Protein AF-A0A948BBF8-F1 (afdb_monomer)

Mean predicted aligned error: 5.6 Å

Foldseek 3Di:
DLCPVPDQKDKDAFPDFDDAQNDTWGIKIKGKDSVPCVQDPPPDIDIDIDTDHALVSLVVCPVPPVSNVVSQVVNVVVVVVRVCVVPPPVVVVDPDDDDADLVNLCVPPVPDSNDQQADDDDPVCVCCQPPPFADQDDPPDPPHGDAARNRHPGGDDVRRVVRVLVVVCVVCVVVVHDDDDDDD

Sequence (184 aa):
GDFSDQPHKAVIQPSEVIEVAGEILDRISIRHYGYDPTMAPNGKSVLIITFKASYDYWKKLRGNRVGYNKEKKQVADQIIKELANRFPGIAEKIEAIDVATPVTYERYTANWKGAIEGWLVTPDTIGMAMADGMGKTLPGLKNFYMAGQWVEPGGGIPPAAISGKKVIEMICKQDGKPFKALKS

pLDDT: mean 90.44, std 8.13, range [53.41, 97.94]

Secondary structure (DSSP, 8-state):
---TTS-SEEEE--SS--EETTEE---EEEEE-TT-TTSSSTT---EEEE----HHHHHHHTT-HHHHHHHHHHHHHHHHHHHHHHSTT-GGG--------HHHHHHHH--GGG-SSSS---TTTHHHHHSS---SS-TT-TT----SGGGSTT-SHHHHHHHHHHHHHHHHHHTTPPP-----

Solvent-accessible surface area (backbone atoms only — not comparable to full-atom values): 10845 Å² total; per-residue (Å²): 102,31,58,74,92,52,71,57,63,47,75,45,64,59,93,57,94,42,77,43,62,83,28,76,50,71,50,41,38,38,35,48,41,41,89,42,73,87,70,31,62,93,67,39,47,48,73,50,78,48,64,81,66,38,38,69,54,52,52,70,32,61,86,37,64,68,59,38,52,51,50,48,49,52,50,49,54,53,50,48,56,53,45,29,77,80,38,75,72,45,71,87,65,61,88,78,85,87,79,85,49,36,58,50,39,22,72,77,69,68,29,72,76,22,50,80,34,49,54,78,82,42,90,84,41,39,55,53,38,66,69,82,41,45,72,45,59,50,93,95,49,82,99,47,77,56,66,22,26,83,42,35,50,67,14,42,70,69,31,24,56,50,26,46,51,53,47,52,48,52,50,24,57,75,71,75,41,84,76,78,80,81,87,125

Structure (mmCIF, N/CA/C/O backbone):
data_AF-A0A948BBF8-F1
#
_entry.id   AF-A0A948BBF8-F1
#
loop_
_atom_site.group_PDB
_atom_site.id
_atom_site.type_symbol
_atom_site.label_atom_id
_atom_site.label_alt_id
_atom_site.label_comp_id
_atom_site.label_asym_id
_atom_site.label_entity_id
_atom_site.label_seq_id
_atom_site.pdbx_PDB_ins_code
_atom_site.Cartn_x
_atom_site.Cartn_y
_atom_site.Cartn_z
_atom_site.occupancy
_atom_site.B_iso_or_equiv
_atom_site.au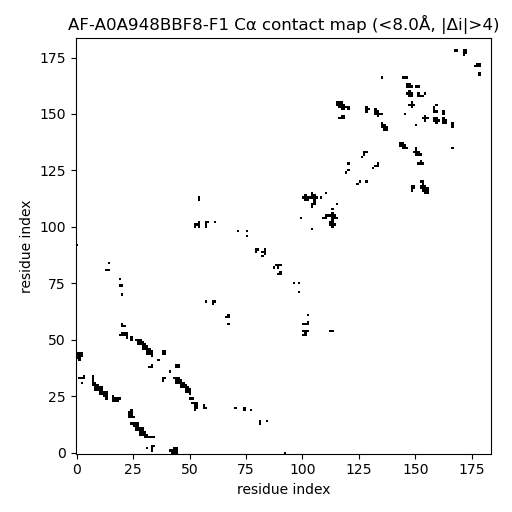th_seq_id
_atom_site.auth_comp_id
_atom_site.auth_asym_id
_atom_site.auth_atom_id
_atom_site.pdbx_PDB_model_num
ATOM 1 N N . GLY A 1 1 ? 7.943 -18.534 -13.505 1.00 74.31 1 GLY A N 1
ATOM 2 C CA . GLY A 1 1 ? 8.200 -19.522 -12.444 1.00 74.31 1 GLY A CA 1
ATOM 3 C C . GLY A 1 1 ? 7.261 -19.215 -11.307 1.00 74.31 1 GLY A C 1
ATOM 4 O O . GLY A 1 1 ? 6.851 -18.066 -11.185 1.00 74.31 1 GLY A O 1
ATOM 5 N N . ASP A 1 2 ? 6.900 -20.211 -10.517 1.00 80.62 2 ASP A N 1
ATOM 6 C CA . ASP A 1 2 ? 5.961 -20.084 -9.394 1.00 80.62 2 ASP A CA 1
ATOM 7 C C . ASP A 1 2 ? 6.595 -19.480 -8.122 1.00 80.62 2 ASP A C 1
ATOM 9 O O . ASP A 1 2 ? 5.875 -19.116 -7.191 1.00 80.62 2 ASP A O 1
ATOM 13 N N . PHE A 1 3 ? 7.923 -19.290 -8.112 1.00 86.81 3 PHE A N 1
ATOM 14 C CA . PHE A 1 3 ? 8.698 -18.771 -6.977 1.00 86.81 3 PHE A CA 1
ATOM 15 C C . PHE A 1 3 ? 8.577 -19.657 -5.723 1.00 86.81 3 PHE A C 1
ATOM 17 O O . PHE A 1 3 ? 8.804 -19.178 -4.615 1.00 86.81 3 PHE A O 1
ATOM 24 N N . SER A 1 4 ? 8.217 -20.939 -5.856 1.00 86.31 4 SER A N 1
ATOM 25 C CA . SER A 1 4 ? 8.024 -21.833 -4.702 1.00 86.31 4 SER A CA 1
ATOM 26 C C . SER A 1 4 ? 9.318 -22.125 -3.931 1.00 86.31 4 SER A C 1
ATOM 28 O O . SER A 1 4 ? 9.272 -22.533 -2.775 1.00 86.31 4 SER A O 1
ATOM 30 N N . ASP A 1 5 ? 10.469 -21.932 -4.573 1.00 88.94 5 ASP A N 1
ATOM 31 C CA . ASP A 1 5 ? 11.816 -22.075 -4.014 1.00 88.94 5 ASP A CA 1
ATOM 32 C C . ASP A 1 5 ? 12.314 -20.810 -3.287 1.00 88.94 5 ASP A C 1
ATOM 34 O O . ASP A 1 5 ? 13.397 -20.813 -2.700 1.00 88.94 5 ASP A O 1
ATOM 38 N N . GLN A 1 6 ? 11.539 -19.721 -3.319 1.00 90.81 6 GLN A N 1
ATOM 39 C CA . GLN A 1 6 ? 11.880 -18.438 -2.709 1.00 90.81 6 GLN A CA 1
ATOM 40 C C . GLN A 1 6 ? 11.102 -18.207 -1.400 1.00 90.81 6 GLN A C 1
ATOM 42 O O . GLN A 1 6 ? 10.012 -18.750 -1.204 1.00 90.81 6 GLN A O 1
ATOM 47 N N . PRO A 1 7 ? 11.635 -17.395 -0.467 1.00 91.69 7 PRO A N 1
ATOM 48 C CA . PRO A 1 7 ? 10.903 -17.029 0.739 1.00 91.69 7 PRO A CA 1
ATOM 49 C C . PRO A 1 7 ? 9.714 -16.119 0.406 1.00 91.69 7 PRO A C 1
ATOM 51 O O . PRO A 1 7 ? 9.884 -15.100 -0.265 1.00 91.69 7 PRO A O 1
ATOM 54 N N . HIS A 1 8 ? 8.543 -16.410 0.996 1.00 93.00 8 HIS A N 1
ATOM 55 C CA . HIS A 1 8 ? 7.272 -15.693 0.751 1.00 93.00 8 HIS A CA 1
ATOM 56 C C . HIS A 1 8 ? 7.380 -14.169 0.863 1.00 93.00 8 HIS A C 1
ATOM 58 O O . HIS A 1 8 ? 6.627 -13.428 0.227 1.00 93.00 8 HIS A O 1
ATOM 64 N N . LYS A 1 9 ? 8.304 -13.698 1.703 1.00 94.62 9 LYS A N 1
ATOM 65 C CA . LYS A 1 9 ? 8.647 -12.293 1.863 1.00 94.62 9 LYS A CA 1
ATOM 66 C C . LYS A 1 9 ? 10.162 -12.143 1.894 1.00 94.62 9 LYS A C 1
ATOM 68 O O . LYS A 1 9 ? 10.837 -12.806 2.677 1.00 94.62 9 LYS A O 1
ATOM 73 N N . ALA A 1 10 ? 10.668 -11.207 1.106 1.00 93.88 10 ALA A N 1
ATOM 74 C CA . ALA A 1 10 ? 12.058 -10.789 1.117 1.00 93.88 10 ALA A CA 1
ATOM 75 C C . ALA A 1 10 ? 12.148 -9.264 1.173 1.00 93.88 10 ALA A C 1
ATOM 77 O O . ALA A 1 10 ? 11.222 -8.540 0.804 1.00 93.88 10 ALA A O 1
ATOM 78 N N . VAL A 1 11 ? 13.285 -8.779 1.646 1.00 94.75 11 VAL A N 1
ATOM 79 C CA . VAL A 1 11 ? 13.637 -7.366 1.633 1.00 94.75 11 VAL A CA 1
ATOM 80 C C . VAL A 1 11 ? 15.031 -7.281 1.044 1.00 94.75 11 VAL A C 1
ATOM 82 O O . VAL A 1 11 ? 15.941 -7.930 1.554 1.00 94.75 11 VAL A O 1
ATOM 85 N N . ILE A 1 12 ? 15.185 -6.515 -0.029 1.00 92.81 12 ILE A N 1
ATOM 86 C CA . ILE A 1 12 ? 16.475 -6.300 -0.680 1.00 92.81 12 ILE A CA 1
ATOM 87 C C . ILE A 1 12 ? 16.827 -4.817 -0.660 1.00 92.81 12 ILE A C 1
ATOM 89 O O . ILE A 1 12 ? 15.946 -3.953 -0.654 1.00 92.81 12 ILE A O 1
ATOM 93 N N . GLN A 1 13 ? 18.122 -4.538 -0.641 1.00 92.69 13 GLN A N 1
ATOM 94 C CA . GLN A 1 13 ? 18.653 -3.209 -0.893 1.00 92.69 13 GLN A CA 1
ATOM 95 C C . GLN A 1 13 ? 18.935 -3.082 -2.397 1.00 92.69 13 GLN A C 1
ATOM 97 O O . GLN A 1 13 ? 19.382 -4.068 -2.994 1.00 92.69 13 GLN A O 1
ATOM 102 N N . PRO A 1 14 ? 18.661 -1.925 -3.021 1.00 90.75 14 PRO A N 1
ATOM 103 C CA . PRO A 1 14 ? 19.055 -1.689 -4.405 1.00 90.75 14 PRO A CA 1
ATOM 104 C C . PRO A 1 14 ? 20.563 -1.840 -4.594 1.00 90.75 14 PRO A C 1
ATOM 106 O O . PRO A 1 14 ? 21.347 -1.557 -3.686 1.00 90.75 14 PRO A O 1
ATOM 109 N N . SER A 1 15 ? 20.957 -2.298 -5.777 1.00 88.81 15 SER A N 1
ATOM 110 C CA . SER A 1 15 ? 22.365 -2.494 -6.137 1.00 88.81 15 SER A CA 1
ATOM 111 C C . SER A 1 15 ? 23.126 -1.175 -6.294 1.00 88.81 15 SER A C 1
ATOM 113 O O . SER A 1 15 ? 24.328 -1.116 -6.041 1.00 88.81 15 SER A O 1
ATOM 115 N N . GLU A 1 16 ? 22.409 -0.114 -6.659 1.00 87.00 16 GLU A N 1
ATOM 116 C CA . GLU A 1 16 ? 22.908 1.244 -6.850 1.00 87.00 16 GLU A CA 1
ATOM 117 C C . GLU A 1 16 ? 21.979 2.238 -6.139 1.00 87.00 16 GLU A C 1
ATOM 119 O O . GLU A 1 16 ? 20.809 1.948 -5.878 1.00 87.00 16 GLU A O 1
ATOM 124 N N . VAL A 1 17 ? 22.479 3.439 -5.832 1.00 87.25 17 VAL A N 1
ATOM 125 C CA . VAL A 1 17 ? 21.617 4.521 -5.338 1.00 87.25 17 VAL A CA 1
ATOM 126 C C . VAL A 1 17 ? 20.736 4.988 -6.490 1.00 87.25 17 VAL A C 1
ATOM 128 O O . VAL A 1 17 ? 21.220 5.634 -7.419 1.00 87.25 17 VAL A O 1
ATOM 131 N N . ILE A 1 18 ? 19.443 4.677 -6.417 1.00 88.88 18 ILE A N 1
ATOM 132 C CA . ILE A 1 18 ? 18.458 5.102 -7.411 1.00 88.88 18 ILE A CA 1
ATOM 133 C C . ILE A 1 18 ? 17.397 5.996 -6.773 1.00 88.88 18 ILE A C 1
ATOM 135 O O . ILE A 1 18 ? 16.904 5.723 -5.676 1.00 88.88 18 ILE A O 1
ATOM 139 N N . GLU A 1 19 ? 17.051 7.079 -7.465 1.00 91.12 19 GLU A N 1
ATOM 140 C CA . GLU A 1 19 ? 15.910 7.919 -7.115 1.00 91.12 19 GLU A CA 1
ATOM 141 C C . GLU A 1 19 ? 14.689 7.432 -7.892 1.00 91.12 19 GLU A C 1
ATOM 143 O O . GLU A 1 19 ? 14.675 7.423 -9.123 1.00 91.12 19 GLU A O 1
ATOM 148 N N . VAL A 1 20 ? 13.648 7.033 -7.170 1.00 87.94 20 VAL A N 1
ATOM 149 C CA . VAL A 1 20 ? 12.412 6.520 -7.750 1.00 87.94 20 VAL A CA 1
ATOM 150 C C . VAL A 1 20 ? 11.253 7.322 -7.185 1.00 87.94 20 VAL A C 1
ATOM 152 O O . VAL A 1 20 ? 11.011 7.336 -5.980 1.00 87.94 20 VAL A O 1
ATOM 155 N N . ALA A 1 21 ? 10.508 7.985 -8.070 1.00 84.94 21 ALA A N 1
ATOM 156 C CA . ALA A 1 21 ? 9.326 8.764 -7.713 1.00 84.94 21 ALA A CA 1
ATOM 157 C C . ALA A 1 21 ? 9.558 9.834 -6.620 1.00 84.94 21 ALA A C 1
ATOM 159 O O . ALA A 1 21 ? 8.727 10.005 -5.719 1.00 84.94 21 ALA A O 1
ATOM 160 N N . GLY A 1 22 ? 10.684 10.548 -6.714 1.00 87.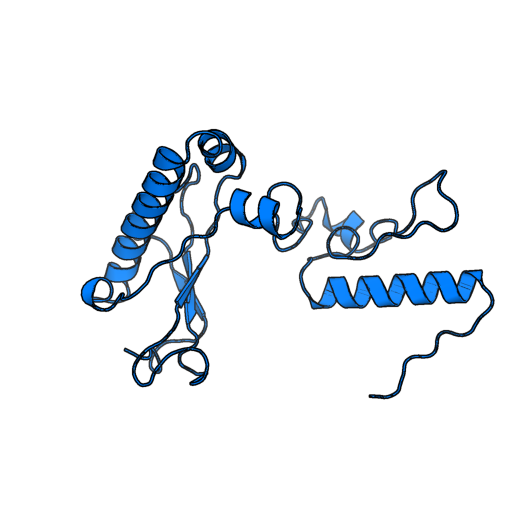06 22 GLY A N 1
ATOM 161 C CA . GLY A 1 22 ? 11.054 11.642 -5.812 1.00 87.06 22 GLY A CA 1
ATOM 162 C C . GLY A 1 22 ? 11.593 11.200 -4.451 1.00 87.06 22 GLY A C 1
ATOM 163 O O . GLY A 1 22 ? 11.643 12.020 -3.540 1.00 87.06 22 GLY A O 1
ATOM 164 N N . GLU A 1 23 ? 11.947 9.924 -4.294 1.00 92.25 23 GLU A N 1
ATOM 165 C CA . GLU A 1 23 ? 12.541 9.361 -3.080 1.00 92.25 23 GLU A CA 1
ATOM 166 C C . GLU A 1 23 ? 13.790 8.552 -3.434 1.00 92.25 23 GLU A C 1
ATOM 168 O O . GLU A 1 23 ? 13.824 7.859 -4.453 1.00 92.25 23 GLU A O 1
ATOM 173 N N . ILE A 1 24 ? 14.804 8.587 -2.567 1.00 92.88 24 ILE A N 1
ATOM 174 C CA . ILE A 1 24 ? 15.931 7.655 -2.671 1.00 92.88 24 ILE A CA 1
ATOM 175 C C . ILE A 1 24 ? 15.438 6.276 -2.246 1.00 92.88 24 ILE A C 1
ATOM 177 O O . ILE A 1 24 ? 14.919 6.094 -1.140 1.00 92.88 24 ILE A O 1
ATOM 181 N N . LEU A 1 25 ? 15.620 5.291 -3.119 1.00 91.19 25 LEU A N 1
ATOM 182 C CA . LEU A 1 25 ? 15.255 3.921 -2.823 1.00 91.19 25 LEU A CA 1
ATOM 183 C C . LEU A 1 25 ? 16.319 3.294 -1.915 1.00 91.19 25 LEU A C 1
ATOM 185 O O . LEU A 1 25 ? 17.418 2.967 -2.347 1.00 91.19 25 LEU A O 1
ATOM 189 N N . ASP A 1 26 ? 15.983 3.121 -0.640 1.00 91.81 26 ASP A N 1
ATOM 190 C CA . ASP A 1 26 ? 16.838 2.458 0.354 1.00 91.81 26 ASP A CA 1
ATOM 191 C C . ASP A 1 26 ? 16.526 0.958 0.482 1.00 91.81 26 ASP A C 1
ATOM 193 O O . ASP A 1 26 ? 17.363 0.164 0.917 1.00 91.81 26 ASP A O 1
ATOM 197 N N . ARG A 1 27 ? 15.302 0.557 0.119 1.00 92.75 27 ARG A N 1
ATOM 198 C CA . ARG A 1 27 ? 14.767 -0.773 0.395 1.00 92.75 27 ARG A CA 1
ATOM 199 C C . ARG A 1 27 ? 13.612 -1.135 -0.532 1.00 92.75 27 ARG A C 1
ATOM 201 O O . ARG A 1 27 ? 12.660 -0.372 -0.684 1.00 92.75 27 ARG A O 1
ATOM 208 N N . ILE A 1 28 ? 13.631 -2.364 -1.035 1.00 95.12 28 ILE A N 1
ATOM 209 C CA . ILE A 1 28 ? 12.551 -2.970 -1.818 1.00 95.12 28 ILE A CA 1
ATOM 210 C C . ILE A 1 28 ? 12.002 -4.160 -1.034 1.00 95.12 28 ILE A C 1
ATOM 212 O O . ILE A 1 28 ? 12.719 -5.119 -0.747 1.00 95.12 28 ILE A O 1
ATOM 216 N N . SER A 1 29 ? 10.724 -4.104 -0.666 1.00 96.12 29 SER A N 1
ATOM 217 C CA . SER A 1 29 ? 10.014 -5.251 -0.096 1.00 96.12 29 SER A CA 1
ATOM 218 C C . SER A 1 29 ? 9.357 -6.056 -1.205 1.00 96.12 29 SER A C 1
ATOM 220 O O . SER A 1 29 ? 8.646 -5.508 -2.042 1.00 96.12 29 SER A O 1
ATOM 222 N N . ILE A 1 30 ? 9.580 -7.362 -1.178 1.00 96.38 30 ILE A N 1
ATOM 223 C CA . ILE A 1 30 ? 9.072 -8.324 -2.148 1.00 96.38 30 ILE A CA 1
ATOM 224 C C . ILE A 1 30 ? 8.194 -9.304 -1.390 1.00 96.38 30 ILE A C 1
ATOM 226 O O . ILE A 1 30 ? 8.607 -9.866 -0.374 1.00 96.38 30 ILE A O 1
ATOM 230 N N . ARG A 1 31 ? 6.982 -9.524 -1.881 1.00 96.00 31 ARG A N 1
ATOM 231 C CA . ARG A 1 31 ? 6.109 -10.612 -1.444 1.00 96.00 31 ARG A CA 1
ATOM 232 C C . ARG A 1 31 ? 5.680 -11.395 -2.669 1.00 96.00 31 ARG A C 1
ATOM 234 O O . ARG A 1 31 ? 5.286 -10.770 -3.646 1.00 96.00 31 ARG A O 1
ATOM 241 N N . HIS A 1 32 ? 5.706 -12.718 -2.614 1.00 93.88 32 HIS A N 1
ATOM 242 C CA . HIS A 1 32 ? 5.104 -13.547 -3.658 1.00 93.88 32 HIS A CA 1
ATOM 243 C C . HIS A 1 32 ? 4.008 -14.436 -3.078 1.00 93.88 32 HIS A C 1
ATOM 245 O O . HIS A 1 32 ? 4.022 -14.767 -1.892 1.00 93.88 32 HIS A O 1
ATOM 251 N N . TYR A 1 33 ? 3.061 -14.814 -3.930 1.00 93.00 33 TYR A N 1
ATOM 252 C CA . TYR A 1 33 ? 1.914 -15.654 -3.575 1.00 93.00 33 TYR A CA 1
ATOM 253 C C . TYR A 1 33 ? 2.010 -17.053 -4.192 1.00 93.00 33 TYR A C 1
ATOM 255 O O . TYR A 1 33 ? 0.999 -17.691 -4.443 1.00 93.00 33 TYR A O 1
ATOM 263 N N . GLY A 1 34 ? 3.231 -17.547 -4.426 1.00 90.44 34 GLY A N 1
ATOM 264 C CA . GLY A 1 34 ? 3.458 -18.868 -5.037 1.00 90.44 34 GLY A CA 1
ATOM 265 C C . GLY A 1 34 ? 2.875 -20.041 -4.240 1.00 90.44 34 GLY A C 1
ATOM 266 O O . GLY A 1 34 ? 2.674 -21.118 -4.783 1.00 90.44 34 GLY A O 1
ATOM 267 N N . TYR A 1 35 ? 2.576 -19.819 -2.958 1.00 89.12 35 TYR A N 1
ATOM 268 C CA . TYR A 1 35 ? 1.939 -20.792 -2.074 1.00 89.12 35 TYR A CA 1
ATOM 269 C C . TYR A 1 35 ? 0.410 -20.875 -2.234 1.00 89.12 35 TYR A C 1
ATOM 271 O O . TYR A 1 35 ? -0.198 -21.788 -1.680 1.00 89.12 35 TYR A O 1
ATOM 279 N N . ASP A 1 36 ? -0.225 -19.925 -2.930 1.00 91.06 36 ASP A N 1
ATOM 280 C CA . ASP A 1 36 ? -1.676 -19.882 -3.128 1.00 91.06 36 ASP A CA 1
ATOM 281 C C . ASP A 1 36 ? -2.013 -20.092 -4.618 1.00 91.06 36 ASP A C 1
ATOM 283 O O . ASP A 1 36 ? -1.890 -19.159 -5.419 1.00 91.06 36 ASP A O 1
ATOM 287 N N . PRO A 1 37 ? -2.467 -21.297 -5.015 1.00 90.62 37 PRO A N 1
ATOM 288 C CA . PRO A 1 37 ? -2.745 -21.616 -6.414 1.00 90.62 37 PRO A CA 1
ATOM 289 C C . PRO A 1 37 ? -3.957 -20.861 -6.978 1.00 90.62 37 PRO A C 1
ATOM 291 O O . PRO A 1 37 ? -4.202 -20.915 -8.180 1.00 90.62 37 PRO A O 1
ATOM 294 N N . THR A 1 38 ? -4.733 -20.163 -6.142 1.00 94.31 38 THR A N 1
ATOM 295 C CA . THR A 1 38 ? -5.861 -19.339 -6.601 1.00 94.31 38 THR A CA 1
ATOM 296 C C . THR A 1 38 ? -5.423 -17.948 -7.063 1.00 94.31 38 THR A C 1
ATOM 298 O O . THR A 1 38 ? -6.171 -17.267 -7.765 1.00 94.31 38 THR A O 1
ATOM 301 N N . MET A 1 39 ? -4.198 -17.533 -6.717 1.00 93.75 39 MET A N 1
ATOM 302 C CA . MET A 1 39 ? -3.669 -16.199 -7.012 1.00 93.75 39 MET A CA 1
ATOM 303 C C . MET A 1 39 ? -3.092 -16.065 -8.425 1.00 93.75 39 MET A C 1
ATOM 305 O O . MET A 1 39 ? -2.977 -14.947 -8.928 1.00 93.75 39 MET A O 1
ATOM 309 N N . ALA A 1 40 ? -2.711 -17.171 -9.070 1.00 93.94 40 ALA A N 1
ATOM 310 C CA . ALA A 1 40 ? -2.162 -17.178 -10.424 1.00 93.94 40 ALA A CA 1
ATOM 311 C C . ALA A 1 40 ? -2.423 -18.519 -11.138 1.00 93.94 40 ALA A C 1
ATOM 313 O O . ALA A 1 40 ? -2.564 -19.543 -10.475 1.00 93.94 40 ALA A O 1
ATOM 314 N N . PRO A 1 41 ? -2.440 -18.554 -12.487 1.00 93.38 41 PRO A N 1
ATOM 315 C CA . PRO A 1 41 ? -2.474 -19.810 -13.234 1.00 93.38 41 PRO A CA 1
ATOM 316 C C . PRO A 1 41 ? -1.296 -20.737 -12.895 1.00 93.38 41 PRO A C 1
ATOM 318 O O . PRO A 1 41 ? -0.222 -20.272 -12.511 1.00 93.38 41 PRO A O 1
ATOM 321 N N . ASN A 1 42 ? -1.467 -22.043 -13.127 1.00 90.81 42 ASN A N 1
ATOM 322 C CA . ASN A 1 42 ? -0.430 -23.053 -12.882 1.00 90.81 42 ASN A CA 1
ATOM 323 C C . ASN A 1 42 ? 0.932 -22.658 -13.489 1.00 90.81 42 ASN A C 1
ATOM 325 O O . ASN A 1 42 ? 1.018 -22.278 -14.659 1.00 90.81 42 ASN A O 1
ATOM 329 N N . GLY A 1 43 ? 1.999 -22.769 -12.690 1.00 90.00 43 GLY A N 1
ATOM 330 C CA . GLY A 1 43 ? 3.372 -22.413 -13.081 1.00 90.00 43 GLY A CA 1
ATOM 331 C C . GLY A 1 43 ? 3.700 -20.911 -13.030 1.00 90.00 43 GLY A C 1
ATOM 332 O O . GLY A 1 43 ? 4.814 -20.508 -13.393 1.00 90.00 43 GLY A O 1
ATOM 333 N N . LYS A 1 44 ? 2.756 -20.074 -12.580 1.00 93.12 44 LYS A N 1
ATOM 334 C CA . LYS A 1 44 ? 2.900 -18.618 -12.439 1.00 93.12 44 LYS A CA 1
ATOM 335 C C . LYS A 1 44 ? 2.726 -18.190 -10.984 1.00 93.12 44 LYS A C 1
ATOM 337 O O . LYS A 1 44 ? 2.284 -18.959 -10.140 1.00 93.12 44 LYS A O 1
ATOM 342 N N . SER A 1 45 ? 3.102 -16.950 -10.691 1.00 94.12 45 SER A N 1
ATOM 343 C CA . SER A 1 45 ? 2.989 -16.358 -9.359 1.00 94.12 45 SER A CA 1
ATOM 344 C C . SER A 1 45 ? 2.766 -14.857 -9.471 1.00 94.12 45 SER A C 1
ATOM 346 O O . SER A 1 45 ? 3.178 -14.237 -10.453 1.00 94.12 45 SER A O 1
ATOM 348 N N . VAL A 1 46 ? 2.135 -14.273 -8.455 1.00 95.62 46 VAL A N 1
ATOM 349 C CA . VAL A 1 46 ? 2.005 -12.821 -8.311 1.00 95.62 46 VAL A CA 1
ATOM 350 C C . VAL A 1 46 ? 3.060 -12.332 -7.337 1.00 95.62 46 VAL A C 1
ATOM 352 O O . VAL A 1 46 ? 3.153 -12.831 -6.214 1.00 95.62 46 VAL A O 1
ATOM 355 N N . LEU A 1 47 ? 3.821 -11.323 -7.757 1.00 96.00 47 LEU A N 1
ATOM 356 C CA . LEU A 1 47 ? 4.741 -10.586 -6.901 1.00 96.00 47 LEU A CA 1
ATOM 357 C C . LEU A 1 47 ? 4.141 -9.218 -6.574 1.00 96.00 47 LEU A C 1
ATOM 359 O O . LEU A 1 47 ? 3.701 -8.492 -7.462 1.00 96.00 47 LEU A O 1
ATOM 363 N N . ILE A 1 48 ? 4.165 -8.849 -5.297 1.00 97.00 48 ILE A N 1
ATOM 364 C CA . ILE A 1 48 ? 3.888 -7.495 -4.827 1.00 97.00 48 ILE A CA 1
ATOM 365 C C . ILE A 1 48 ? 5.207 -6.874 -4.397 1.00 97.00 48 ILE A C 1
ATOM 367 O O . ILE A 1 48 ? 5.881 -7.378 -3.494 1.00 97.00 48 ILE A O 1
ATOM 371 N N . ILE A 1 49 ? 5.532 -5.754 -5.032 1.00 96.81 49 ILE A N 1
ATOM 372 C CA . ILE A 1 49 ? 6.723 -4.969 -4.741 1.00 96.81 49 ILE A CA 1
ATOM 373 C C . ILE A 1 49 ? 6.294 -3.671 -4.068 1.00 96.81 49 ILE A C 1
ATOM 375 O O . ILE A 1 49 ? 5.467 -2.935 -4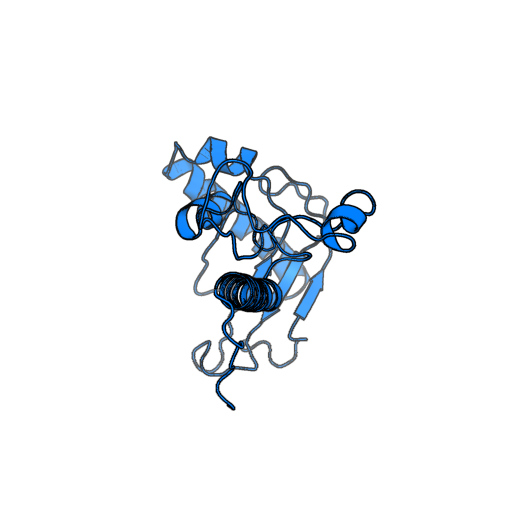.607 1.00 96.81 49 ILE A O 1
ATOM 379 N N . THR A 1 50 ? 6.836 -3.388 -2.885 1.00 95.75 50 THR A N 1
ATOM 380 C CA . THR A 1 50 ? 6.547 -2.151 -2.151 1.00 95.75 50 THR A CA 1
ATOM 381 C C . THR A 1 50 ? 7.818 -1.435 -1.725 1.00 95.75 50 THR A C 1
ATOM 383 O O . THR A 1 50 ? 8.805 -2.042 -1.303 1.00 95.75 50 THR A O 1
ATOM 386 N N . PHE A 1 51 ? 7.774 -0.113 -1.834 1.00 94.38 51 PHE A N 1
ATOM 387 C CA . PHE A 1 51 ? 8.841 0.807 -1.466 1.00 94.38 51 PHE A CA 1
ATOM 388 C C . PHE A 1 51 ? 8.242 2.187 -1.155 1.00 94.38 51 PHE A C 1
ATOM 390 O O . PHE A 1 51 ? 7.055 2.426 -1.399 1.00 94.38 51 PHE A O 1
ATOM 397 N N . LYS A 1 52 ? 9.040 3.077 -0.558 1.00 90.81 52 LYS A N 1
ATOM 398 C CA . LYS A 1 52 ? 8.615 4.450 -0.246 1.00 90.81 52 LYS A CA 1
ATOM 399 C C . LYS A 1 52 ? 8.421 5.248 -1.536 1.00 90.81 52 LYS A C 1
ATOM 401 O O . LYS A 1 52 ? 9.174 5.078 -2.483 1.00 90.81 52 LYS A O 1
ATOM 406 N N . ALA A 1 53 ? 7.425 6.127 -1.560 1.00 92.81 53 ALA A N 1
ATOM 407 C CA . ALA A 1 53 ? 7.175 7.006 -2.695 1.00 92.81 53 ALA A CA 1
ATOM 408 C C . ALA A 1 53 ? 6.602 8.344 -2.222 1.00 92.81 53 ALA A C 1
ATOM 410 O O . ALA A 1 53 ? 5.739 8.373 -1.339 1.00 92.81 53 ALA A O 1
ATOM 411 N N . SER A 1 54 ? 7.020 9.438 -2.858 1.00 95.31 54 SER A N 1
ATOM 412 C CA . SER A 1 54 ? 6.573 10.782 -2.494 1.00 95.31 54 SER A CA 1
ATOM 413 C C . SER A 1 54 ? 5.157 11.054 -3.006 1.00 95.31 54 SER A C 1
ATOM 415 O O . SER A 1 54 ? 4.893 11.045 -4.212 1.00 95.31 54 SER A O 1
ATOM 417 N N . TYR A 1 55 ? 4.214 11.340 -2.102 1.00 96.00 55 TYR A N 1
ATOM 418 C CA . TYR A 1 55 ? 2.859 11.741 -2.500 1.00 96.00 55 TYR A CA 1
ATOM 419 C C . TYR A 1 55 ? 2.879 13.020 -3.346 1.00 96.00 55 TYR A C 1
ATOM 421 O O . TYR A 1 55 ? 2.232 13.069 -4.392 1.00 96.00 55 TYR A O 1
ATOM 429 N N . ASP A 1 56 ? 3.639 14.035 -2.923 1.00 96.38 56 ASP A N 1
ATOM 430 C CA . ASP A 1 56 ? 3.653 15.345 -3.577 1.00 96.38 56 ASP A CA 1
ATOM 431 C C . ASP A 1 56 ? 4.248 15.252 -4.994 1.00 96.38 56 ASP A C 1
ATOM 433 O O . ASP A 1 56 ? 3.745 15.901 -5.916 1.00 96.38 56 ASP A O 1
ATOM 437 N N . TYR A 1 57 ? 5.243 14.380 -5.204 1.00 96.31 57 TYR A N 1
ATOM 438 C CA . TYR A 1 57 ? 5.776 14.051 -6.530 1.00 96.31 57 TYR A CA 1
ATOM 439 C C . TYR A 1 57 ? 4.677 13.518 -7.465 1.00 96.31 57 TYR A C 1
ATOM 441 O O . TYR A 1 57 ? 4.399 14.091 -8.522 1.00 96.31 57 TYR A O 1
ATOM 449 N N . TRP A 1 58 ? 3.966 12.469 -7.043 1.00 97.12 58 TRP A N 1
ATOM 450 C CA . TRP A 1 58 ? 2.892 11.875 -7.843 1.00 97.12 58 TRP A CA 1
ATOM 451 C C . TRP A 1 58 ? 1.687 12.802 -8.015 1.00 97.12 58 TRP A C 1
ATOM 453 O O . TRP A 1 58 ? 1.002 12.742 -9.042 1.00 97.12 58 TRP A O 1
ATOM 463 N N . LYS A 1 59 ? 1.402 13.654 -7.024 1.00 96.81 59 LYS A N 1
ATOM 464 C CA . LYS A 1 59 ? 0.289 14.608 -7.068 1.00 96.81 59 LYS A CA 1
ATOM 465 C C . LYS A 1 59 ? 0.505 15.662 -8.147 1.00 96.81 59 LYS A C 1
ATOM 467 O O . LYS A 1 59 ? -0.440 15.946 -8.881 1.00 96.81 59 LYS A O 1
ATOM 472 N N . LYS A 1 60 ? 1.736 16.160 -8.321 1.00 96.38 60 LYS A N 1
ATOM 473 C CA . LYS A 1 60 ? 2.105 17.093 -9.406 1.00 96.38 60 LYS A CA 1
ATOM 474 C C . LYS A 1 60 ? 1.827 16.506 -10.791 1.00 96.38 60 LYS A C 1
ATOM 476 O O . LYS A 1 60 ? 1.322 17.198 -11.669 1.00 96.38 60 LYS A O 1
ATOM 481 N N . LEU A 1 61 ? 2.080 15.211 -10.973 1.00 95.56 61 LEU A N 1
ATOM 482 C CA . LEU A 1 61 ? 1.841 14.518 -12.242 1.00 95.56 61 LEU A CA 1
ATOM 483 C C . LEU A 1 61 ? 0.359 14.237 -12.513 1.00 95.56 61 LEU A C 1
ATOM 485 O O . LEU A 1 61 ? -0.013 13.929 -13.644 1.00 95.56 61 LEU A O 1
ATOM 489 N N . ARG A 1 62 ? -0.520 14.346 -11.510 1.00 89.94 62 ARG A N 1
ATOM 490 C CA . ARG A 1 62 ? -1.905 13.873 -11.619 1.00 89.94 62 ARG A CA 1
ATOM 491 C C . ARG A 1 62 ? -2.725 14.591 -12.694 1.00 89.94 62 ARG A C 1
ATOM 493 O O . ARG A 1 62 ? -3.600 13.962 -13.291 1.00 89.94 62 ARG A O 1
ATOM 500 N N . GLY A 1 63 ? -2.440 15.872 -12.939 1.00 91.56 63 GLY A N 1
ATOM 501 C CA . GLY A 1 63 ? -3.082 16.670 -13.992 1.00 91.56 63 GLY A CA 1
ATOM 502 C C . GLY A 1 63 ? -2.669 16.273 -15.415 1.00 91.56 63 GLY A C 1
ATOM 503 O O . GLY A 1 63 ? -3.384 16.573 -16.364 1.00 91.56 63 GLY A O 1
ATOM 504 N N . ASN A 1 64 ? -1.561 15.543 -15.572 1.00 96.12 64 ASN A N 1
ATOM 505 C CA . ASN A 1 64 ? -1.052 15.066 -16.853 1.00 96.12 64 ASN A CA 1
ATOM 506 C C . ASN A 1 64 ? -1.131 13.535 -16.911 1.00 96.12 64 ASN A C 1
ATOM 508 O O . ASN A 1 64 ? -0.212 12.834 -16.491 1.00 96.12 64 ASN A O 1
ATOM 512 N N . ARG A 1 65 ? -2.225 12.993 -17.462 1.00 95.38 65 ARG A N 1
ATOM 513 C CA . ARG A 1 65 ? -2.442 11.536 -17.523 1.00 95.38 65 ARG A CA 1
ATOM 514 C C . ARG A 1 65 ? -1.330 10.798 -18.272 1.00 95.38 65 ARG A C 1
ATOM 516 O O . ARG A 1 65 ? -0.919 9.729 -17.829 1.00 95.38 65 ARG A O 1
ATOM 523 N N . VAL A 1 66 ? -0.869 11.355 -19.392 1.00 97.69 66 VAL A N 1
ATOM 524 C CA . VAL A 1 66 ? 0.183 10.748 -20.219 1.00 97.69 66 VAL A CA 1
ATOM 525 C C . VAL A 1 66 ? 1.500 10.721 -19.448 1.00 97.69 66 VAL A C 1
ATOM 527 O O . VAL A 1 66 ? 2.117 9.665 -19.343 1.00 97.69 66 VAL A O 1
ATOM 530 N N . GLY A 1 67 ? 1.882 11.845 -18.835 1.00 97.31 67 GLY A N 1
ATOM 531 C CA . GLY A 1 67 ? 3.074 11.939 -17.988 1.00 97.31 67 GLY A CA 1
ATOM 532 C C . GLY A 1 67 ? 3.012 11.001 -16.784 1.00 97.31 67 GLY A C 1
ATOM 533 O O . GLY A 1 67 ? 3.956 10.267 -16.532 1.00 97.31 67 GLY A O 1
ATOM 534 N N . TYR A 1 68 ? 1.871 10.939 -16.099 1.00 97.31 68 TYR A N 1
ATOM 535 C CA . TYR A 1 68 ? 1.659 10.046 -14.960 1.00 97.31 68 TYR A CA 1
ATOM 536 C C . TYR A 1 68 ? 1.804 8.562 -15.334 1.00 97.31 68 TYR A C 1
ATOM 538 O O . TYR A 1 68 ? 2.427 7.796 -14.604 1.00 97.31 68 TYR A O 1
ATOM 546 N N . ASN A 1 69 ? 1.255 8.145 -16.478 1.00 97.31 69 ASN A N 1
ATOM 547 C CA . ASN A 1 69 ? 1.388 6.766 -16.952 1.00 97.31 69 ASN A CA 1
ATOM 548 C C . ASN A 1 69 ? 2.806 6.456 -17.452 1.00 97.31 69 ASN A C 1
ATOM 550 O O . ASN A 1 69 ? 3.300 5.353 -17.224 1.00 97.31 69 ASN A O 1
ATOM 554 N N . LYS A 1 70 ? 3.469 7.421 -18.100 1.00 97.44 70 LYS A N 1
ATOM 555 C CA . LYS A 1 70 ? 4.878 7.297 -18.491 1.00 97.44 70 LYS A CA 1
ATOM 556 C C . LYS A 1 70 ? 5.767 7.109 -17.262 1.00 97.44 70 LYS A C 1
ATOM 558 O O . LYS A 1 70 ? 6.580 6.194 -17.254 1.00 97.44 70 LYS A O 1
ATOM 563 N N . GLU A 1 71 ? 5.547 7.903 -16.220 1.00 97.25 71 GLU A N 1
ATOM 564 C CA . GLU A 1 71 ? 6.296 7.807 -14.968 1.00 97.25 71 GLU A CA 1
ATOM 565 C C . GLU A 1 71 ? 6.076 6.454 -14.283 1.00 97.25 71 GLU A C 1
ATOM 567 O O . GLU A 1 71 ? 7.031 5.788 -13.900 1.00 97.25 71 GLU A O 1
ATOM 572 N N . LYS A 1 72 ? 4.825 5.971 -14.212 1.00 97.94 72 LYS A N 1
ATOM 573 C CA . LYS A 1 72 ? 4.531 4.611 -13.723 1.00 97.94 72 LYS A CA 1
ATOM 574 C C . LYS A 1 72 ? 5.337 3.547 -14.461 1.00 97.94 72 LYS A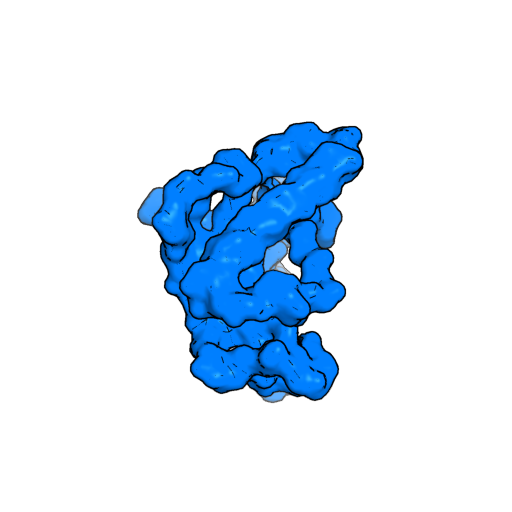 C 1
ATOM 576 O O . LYS A 1 72 ? 5.886 2.652 -13.823 1.00 97.94 72 LYS A O 1
ATOM 581 N N . LYS A 1 73 ? 5.415 3.649 -15.790 1.00 97.50 73 LYS A N 1
ATOM 582 C CA . LYS A 1 73 ? 6.210 2.728 -16.601 1.00 97.50 73 LYS A CA 1
ATOM 583 C C . LYS A 1 73 ? 7.705 2.844 -16.288 1.00 97.50 73 LYS A C 1
ATOM 585 O O . LYS A 1 73 ? 8.340 1.821 -16.079 1.00 97.50 73 LYS A O 1
ATOM 590 N N . GLN A 1 74 ? 8.249 4.056 -16.205 1.00 96.56 74 GLN A N 1
ATOM 591 C CA . GLN A 1 74 ? 9.666 4.275 -15.886 1.00 96.56 74 GLN A CA 1
ATOM 592 C C . GLN A 1 74 ? 10.041 3.720 -14.509 1.00 96.56 74 GLN A C 1
ATOM 594 O O . GLN A 1 74 ? 11.091 3.100 -14.366 1.00 96.56 74 GLN A O 1
ATOM 599 N N . VAL A 1 75 ? 9.174 3.898 -13.512 1.00 96.50 75 VAL A N 1
ATOM 600 C CA . VAL A 1 75 ? 9.341 3.311 -12.178 1.00 96.50 75 VAL A CA 1
ATOM 601 C C . VAL A 1 75 ? 9.322 1.783 -12.247 1.00 96.50 75 VAL A C 1
ATOM 603 O O . VAL A 1 75 ? 10.201 1.143 -11.680 1.00 96.50 75 VAL A O 1
ATOM 606 N N . ALA A 1 76 ? 8.367 1.183 -12.965 1.00 97.56 76 ALA A N 1
ATOM 607 C CA . ALA A 1 76 ? 8.318 -0.270 -13.127 1.00 97.56 76 ALA A CA 1
ATOM 608 C C . ALA A 1 76 ? 9.582 -0.817 -13.806 1.00 97.56 76 ALA A C 1
ATOM 610 O O . ALA A 1 76 ? 10.163 -1.780 -13.314 1.00 97.56 76 ALA A O 1
ATOM 611 N N . ASP A 1 77 ? 10.039 -0.177 -14.884 1.00 96.25 77 ASP A N 1
ATOM 612 C CA . ASP A 1 77 ? 11.235 -0.586 -15.625 1.00 96.25 77 ASP A CA 1
ATOM 613 C C . ASP A 1 77 ? 12.497 -0.527 -14.729 1.00 96.25 77 ASP A C 1
ATOM 615 O O . ASP A 1 77 ? 13.307 -1.456 -14.740 1.00 96.25 77 ASP A O 1
ATOM 619 N N . GLN A 1 78 ? 12.637 0.508 -13.888 1.00 94.69 78 GLN A N 1
ATOM 620 C CA . GLN A 1 78 ? 13.733 0.619 -12.910 1.00 94.69 78 GLN A CA 1
ATOM 621 C C . GLN A 1 78 ? 13.690 -0.491 -11.854 1.00 94.69 78 GLN A C 1
ATOM 623 O O . GLN A 1 78 ? 14.705 -1.125 -11.573 1.00 94.69 78 GLN A O 1
ATOM 628 N N . ILE A 1 79 ? 12.510 -0.771 -11.299 1.00 95.81 79 ILE A N 1
ATOM 629 C CA . ILE A 1 79 ? 12.345 -1.837 -10.307 1.00 95.81 79 ILE A CA 1
ATOM 630 C C . ILE A 1 79 ? 12.621 -3.211 -10.925 1.00 95.81 79 ILE A C 1
ATOM 632 O O . ILE A 1 79 ? 13.263 -4.041 -10.290 1.00 95.81 79 ILE A O 1
ATOM 636 N N . ILE A 1 80 ? 12.194 -3.460 -12.164 1.00 96.19 80 ILE A N 1
ATOM 637 C CA . ILE A 1 80 ? 12.477 -4.719 -12.868 1.00 96.19 80 ILE A CA 1
ATOM 638 C C . ILE A 1 80 ? 13.981 -4.906 -13.070 1.00 96.19 80 ILE A C 1
ATOM 640 O O . ILE A 1 80 ? 14.475 -6.015 -12.866 1.00 96.19 80 ILE A O 1
ATOM 644 N N . LYS A 1 81 ? 14.717 -3.837 -13.403 1.00 94.25 81 LYS A N 1
ATOM 645 C CA . LYS A 1 81 ? 16.183 -3.876 -13.497 1.00 94.25 81 LYS A CA 1
ATOM 646 C C . LYS A 1 81 ? 16.814 -4.297 -12.164 1.00 94.25 81 LYS A C 1
ATOM 648 O O . LYS A 1 81 ? 17.635 -5.209 -12.154 1.00 94.25 81 LYS A O 1
ATO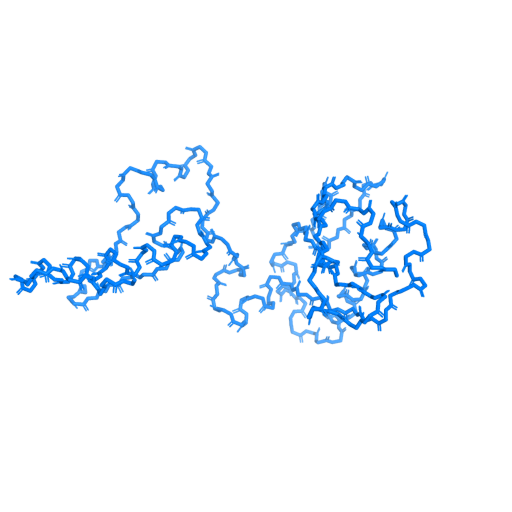M 653 N N . GLU A 1 82 ? 16.383 -3.717 -11.043 1.00 93.81 82 GLU A N 1
ATOM 654 C CA . GLU A 1 82 ? 16.883 -4.116 -9.716 1.00 93.81 82 GLU A CA 1
ATOM 655 C C . GLU A 1 82 ? 16.497 -5.554 -9.348 1.00 93.81 82 GLU A C 1
ATOM 657 O O . GLU A 1 82 ? 17.303 -6.304 -8.795 1.00 93.81 82 GLU A O 1
ATOM 662 N N . LEU A 1 83 ? 15.279 -5.985 -9.686 1.00 94.06 83 LEU A N 1
ATOM 663 C CA . LEU A 1 83 ? 14.846 -7.361 -9.455 1.00 94.06 83 LEU A CA 1
ATOM 664 C C . LEU A 1 83 ? 15.640 -8.364 -10.289 1.00 94.06 83 LEU A C 1
ATOM 666 O O . LEU A 1 83 ? 15.885 -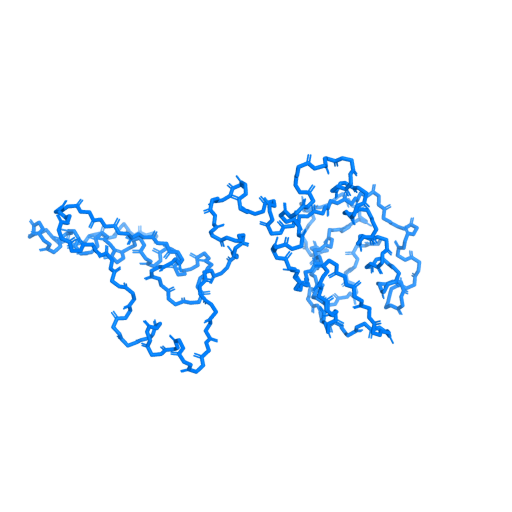9.463 -9.800 1.00 94.06 83 LEU A O 1
ATOM 670 N N . ALA A 1 84 ? 16.073 -8.007 -11.500 1.00 94.69 84 ALA A N 1
ATOM 671 C CA . ALA A 1 84 ? 16.878 -8.878 -12.354 1.00 94.69 84 ALA A CA 1
ATOM 672 C C . ALA A 1 84 ? 18.247 -9.210 -11.739 1.00 94.69 84 ALA A C 1
ATOM 674 O O . ALA A 1 84 ? 18.749 -10.314 -11.947 1.00 94.69 84 ALA A O 1
ATOM 675 N N . ASN A 1 85 ? 18.805 -8.316 -10.913 1.00 91.75 85 ASN A N 1
ATOM 676 C CA . ASN A 1 85 ? 20.032 -8.586 -10.156 1.00 91.75 85 ASN A CA 1
ATOM 677 C C . ASN A 1 85 ? 19.836 -9.704 -9.118 1.00 91.75 85 ASN A C 1
ATOM 679 O O . ASN A 1 85 ? 20.757 -10.469 -8.839 1.00 91.75 85 ASN A O 1
ATOM 683 N N . ARG A 1 86 ? 18.630 -9.817 -8.543 1.00 89.56 86 ARG A N 1
ATOM 684 C CA . ARG A 1 86 ? 18.280 -10.866 -7.570 1.00 89.56 86 ARG A CA 1
ATOM 685 C C . ARG A 1 86 ? 17.728 -12.127 -8.233 1.00 89.56 86 ARG A C 1
ATOM 687 O O . ARG A 1 86 ? 17.987 -13.230 -7.757 1.00 89.56 86 ARG A O 1
ATOM 694 N N . PHE A 1 87 ? 16.957 -11.958 -9.299 1.00 92.44 87 PHE A N 1
ATOM 695 C CA . PHE A 1 87 ? 16.255 -13.006 -10.028 1.00 92.44 87 PHE A CA 1
ATOM 696 C C . PHE A 1 87 ? 16.607 -12.906 -11.517 1.00 92.44 87 PHE A C 1
ATOM 698 O O . PHE A 1 87 ? 15.855 -12.309 -12.295 1.00 92.44 87 PHE A O 1
ATOM 705 N N . PRO A 1 88 ? 17.745 -13.483 -11.939 1.00 93.06 88 PRO A N 1
ATOM 706 C CA . PRO A 1 88 ? 18.158 -13.449 -13.334 1.00 93.06 88 PRO A CA 1
ATOM 707 C C . PRO A 1 88 ? 17.069 -13.992 -14.267 1.00 93.06 88 PRO A C 1
ATOM 709 O O . PRO A 1 88 ? 16.459 -15.038 -14.016 1.00 93.06 88 PRO A O 1
ATOM 712 N N . GLY A 1 89 ? 16.811 -13.262 -15.349 1.00 93.88 89 GLY A N 1
ATOM 713 C CA . GLY A 1 89 ? 15.791 -13.623 -16.330 1.00 93.88 89 GLY A CA 1
ATOM 714 C C . GLY A 1 89 ? 14.344 -13.362 -15.880 1.00 93.88 89 GLY A C 1
ATOM 715 O O . GLY A 1 89 ? 13.420 -14.011 -16.377 1.00 93.88 89 GLY A O 1
ATOM 716 N N . ILE A 1 90 ? 14.120 -12.520 -14.858 1.00 94.56 90 ILE A N 1
ATOM 717 C CA . ILE A 1 90 ? 12.761 -12.171 -14.410 1.00 94.56 90 ILE A CA 1
ATOM 718 C C . ILE A 1 90 ? 12.024 -11.317 -15.440 1.00 94.56 90 ILE A C 1
ATOM 720 O O . ILE A 1 90 ? 10.829 -11.519 -15.625 1.00 94.56 90 ILE A O 1
ATOM 724 N N . ALA A 1 91 ? 12.720 -10.405 -16.125 1.00 95.38 91 ALA A N 1
ATOM 725 C CA . ALA A 1 91 ? 12.112 -9.455 -17.054 1.00 95.38 91 ALA A CA 1
ATOM 726 C C . ALA A 1 91 ? 11.348 -10.166 -18.184 1.00 95.38 91 ALA A C 1
ATOM 728 O O . ALA A 1 91 ? 10.237 -9.776 -18.530 1.00 95.38 91 ALA A O 1
ATOM 729 N N . GLU A 1 92 ? 11.899 -11.267 -18.688 1.00 95.62 92 GLU A N 1
ATOM 730 C CA . GLU A 1 92 ? 11.350 -12.104 -19.756 1.00 95.62 92 GLU A CA 1
ATOM 731 C C . GLU A 1 92 ? 10.163 -12.961 -19.291 1.00 95.62 92 GLU A C 1
ATOM 733 O O . GLU A 1 92 ? 9.426 -13.503 -20.111 1.00 95.62 92 GLU A O 1
ATOM 738 N N . LYS A 1 93 ? 9.977 -13.104 -17.975 1.00 95.19 93 LYS A N 1
ATOM 739 C CA . LYS A 1 93 ? 8.910 -13.906 -17.355 1.00 95.19 93 LYS A CA 1
ATOM 740 C C . LYS A 1 93 ? 7.723 -13.057 -16.893 1.00 95.19 93 LYS A C 1
ATOM 742 O O . LYS A 1 93 ? 6.757 -13.616 -16.374 1.00 95.19 93 LYS A O 1
ATOM 747 N N . ILE A 1 94 ? 7.795 -11.732 -17.024 1.00 96.56 94 ILE A N 1
ATOM 748 C CA . ILE A 1 94 ? 6.721 -10.822 -16.621 1.00 96.56 94 ILE A CA 1
ATOM 749 C C . ILE A 1 94 ? 5.683 -10.737 -17.738 1.00 96.56 94 ILE A C 1
ATOM 751 O O . ILE A 1 94 ? 5.967 -10.279 -18.839 1.00 96.56 94 ILE A O 1
ATOM 755 N N . GLU A 1 95 ? 4.453 -11.136 -17.426 1.00 95.94 95 GLU A N 1
ATOM 756 C CA . GLU A 1 95 ? 3.332 -11.096 -18.374 1.00 95.94 95 GLU A CA 1
ATOM 757 C C . GLU A 1 95 ? 2.403 -9.896 -18.158 1.00 95.94 95 GLU A C 1
ATOM 759 O O . GLU A 1 95 ? 1.707 -9.467 -19.076 1.00 95.94 95 GLU A O 1
ATOM 764 N N . ALA A 1 96 ? 2.375 -9.351 -16.941 1.00 96.00 96 ALA A N 1
ATOM 765 C CA . ALA A 1 96 ? 1.531 -8.225 -16.575 1.00 96.00 96 ALA A CA 1
ATOM 766 C C . ALA A 1 96 ? 2.198 -7.380 -15.488 1.00 96.00 96 ALA A C 1
ATOM 768 O O . ALA A 1 96 ? 2.861 -7.903 -14.592 1.00 96.00 96 ALA A O 1
ATOM 769 N N . ILE A 1 97 ? 1.991 -6.067 -15.570 1.00 97.75 97 ILE A N 1
ATOM 770 C CA . ILE A 1 97 ? 2.472 -5.086 -14.597 1.00 97.75 97 ILE A CA 1
ATOM 771 C C . ILE A 1 97 ? 1.317 -4.139 -14.287 1.00 97.75 97 ILE A C 1
ATOM 773 O O . ILE A 1 97 ? 0.716 -3.575 -15.202 1.00 97.75 97 ILE A O 1
ATOM 777 N N . ASP A 1 98 ? 1.061 -3.916 -13.001 1.00 97.38 98 ASP A N 1
ATOM 778 C CA . ASP A 1 98 ? 0.265 -2.790 -12.523 1.00 97.38 98 ASP A CA 1
ATOM 779 C C . ASP A 1 98 ? 1.065 -2.001 -11.483 1.00 97.38 98 ASP A C 1
ATOM 781 O O . ASP A 1 98 ? 1.862 -2.554 -10.725 1.00 97.38 98 ASP A O 1
ATOM 785 N N . VAL A 1 99 ? 0.862 -0.686 -11.464 1.00 97.62 99 VAL A N 1
ATOM 786 C CA . VAL A 1 99 ? 1.570 0.235 -10.574 1.00 97.62 99 VAL A CA 1
ATOM 787 C C . VAL A 1 99 ? 0.546 1.071 -9.825 1.00 97.62 99 VAL A C 1
ATOM 789 O O . VAL A 1 99 ? -0.119 1.934 -10.406 1.00 97.62 99 VAL A O 1
ATOM 792 N N . ALA A 1 100 ? 0.461 0.877 -8.511 1.00 96.88 100 ALA A N 1
ATOM 793 C CA . ALA A 1 100 ? -0.282 1.748 -7.609 1.00 96.88 100 ALA A CA 1
ATOM 794 C C . ALA A 1 100 ? 0.649 2.812 -7.008 1.00 96.88 100 ALA A C 1
ATOM 796 O O . ALA A 1 100 ? 1.769 2.520 -6.605 1.00 96.88 100 ALA A O 1
ATOM 797 N N . THR A 1 101 ? 0.183 4.060 -6.939 1.00 97.00 101 THR A N 1
ATOM 798 C CA . THR A 1 101 ? 0.932 5.179 -6.328 1.00 97.00 101 THR A CA 1
ATOM 799 C C . THR A 1 101 ? 0.161 5.752 -5.138 1.00 97.00 101 THR A C 1
ATOM 801 O O . THR A 1 101 ? -1.038 5.483 -5.026 1.00 97.00 101 THR A O 1
ATOM 804 N N . PRO A 1 102 ? 0.760 6.609 -4.291 1.00 96.50 102 PRO A N 1
ATOM 805 C CA . PRO A 1 102 ? 0.033 7.278 -3.208 1.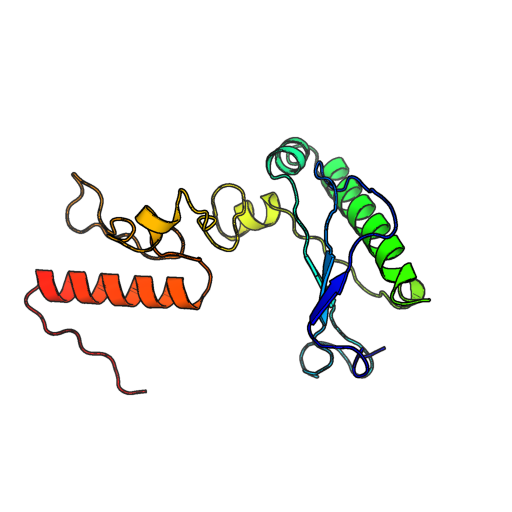00 96.50 102 PRO A CA 1
ATOM 806 C C . PRO A 1 102 ? -1.254 7.985 -3.672 1.00 96.50 102 PRO A C 1
ATOM 808 O O . PRO A 1 102 ? -2.285 7.910 -3.014 1.00 96.50 102 PRO A O 1
ATOM 811 N N . VAL A 1 103 ? -1.253 8.584 -4.869 1.00 97.06 103 VAL A N 1
ATOM 812 C CA . VAL A 1 103 ? -2.454 9.210 -5.461 1.00 97.06 103 VAL A CA 1
ATOM 813 C C . VAL A 1 103 ? -3.482 8.174 -5.940 1.00 97.06 103 VAL A C 1
ATOM 815 O O . VAL A 1 103 ? -4.675 8.463 -6.020 1.00 97.06 103 VAL A O 1
ATOM 818 N N . THR A 1 104 ? -3.042 6.956 -6.272 1.00 96.50 104 THR A N 1
ATOM 819 C CA . THR A 1 104 ? -3.960 5.830 -6.510 1.00 96.50 104 THR A CA 1
ATOM 820 C C . THR A 1 104 ? -4.662 5.466 -5.204 1.00 96.50 104 THR A C 1
ATOM 822 O O . THR A 1 104 ? -5.888 5.456 -5.185 1.00 96.50 104 THR A O 1
ATOM 825 N N . TYR A 1 105 ? -3.924 5.274 -4.107 1.00 95.94 105 TYR A N 1
ATOM 826 C CA . TYR A 1 105 ? -4.524 4.979 -2.802 1.00 95.94 105 TYR A CA 1
ATOM 827 C C . TYR A 1 105 ? -5.463 6.088 -2.327 1.00 95.94 105 TYR A C 1
ATOM 829 O O . TYR A 1 105 ? -6.612 5.797 -2.018 1.00 95.94 105 TYR A O 1
ATOM 837 N N . GLU A 1 106 ? -5.043 7.357 -2.385 1.00 96.50 106 GLU A N 1
ATOM 838 C CA . GLU A 1 106 ? -5.907 8.502 -2.060 1.00 96.50 106 GLU A CA 1
ATOM 839 C C . GLU A 1 106 ? -7.230 8.451 -2.837 1.00 96.50 106 GLU A C 1
ATOM 841 O O . GLU A 1 106 ? -8.298 8.604 -2.253 1.00 96.50 106 GLU A O 1
ATOM 846 N N . ARG A 1 107 ? -7.183 8.199 -4.150 1.00 95.94 107 ARG A N 1
ATOM 847 C CA . ARG A 1 107 ? -8.394 8.139 -4.978 1.00 95.94 107 ARG A CA 1
ATOM 848 C C . ARG A 1 107 ? -9.343 7.014 -4.562 1.00 95.94 107 ARG A C 1
ATOM 850 O O . ARG A 1 107 ? -10.550 7.211 -4.637 1.00 95.94 107 ARG A O 1
ATOM 857 N N . TYR A 1 108 ? -8.817 5.835 -4.240 1.00 95.81 108 TYR A N 1
ATOM 858 C CA . TYR A 1 108 ? -9.642 4.649 -3.988 1.00 95.81 108 TYR A CA 1
ATOM 859 C C . TYR A 1 108 ? -10.121 4.541 -2.542 1.00 95.81 108 TYR A C 1
ATOM 861 O O . TYR A 1 108 ? -11.189 3.983 -2.311 1.00 95.81 108 TYR A O 1
ATOM 869 N N . THR A 1 109 ? -9.360 5.057 -1.578 1.00 93.44 109 THR A N 1
ATOM 870 C CA . THR A 1 109 ? -9.659 4.883 -0.148 1.00 93.44 109 THR A CA 1
ATOM 871 C C . THR A 1 109 ? -9.940 6.190 0.583 1.00 93.44 109 THR A C 1
ATOM 873 O O . THR A 1 109 ? -10.263 6.152 1.766 1.00 93.44 109 THR A O 1
ATOM 876 N N . ALA A 1 110 ? -9.793 7.340 -0.086 1.00 94.00 110 ALA A N 1
ATOM 877 C CA . ALA A 1 110 ? -9.849 8.673 0.518 1.00 94.00 110 ALA A CA 1
ATOM 878 C C . ALA A 1 110 ? -8.852 8.879 1.677 1.00 94.00 110 ALA A C 1
ATOM 880 O O . ALA A 1 110 ? -8.976 9.830 2.449 1.00 94.00 110 ALA A O 1
ATOM 881 N N . ASN A 1 111 ? -7.835 8.015 1.799 1.00 93.06 111 ASN A N 1
ATOM 882 C CA . ASN A 1 111 ? -6.809 8.181 2.819 1.00 93.06 111 ASN A CA 1
ATOM 883 C C . ASN A 1 111 ? -5.975 9.424 2.533 1.00 93.06 111 ASN A C 1
ATOM 885 O O . ASN A 1 111 ? -5.474 9.610 1.418 1.00 93.06 111 ASN A O 1
ATOM 889 N N . TRP A 1 112 ? -5.777 10.232 3.575 1.00 92.19 112 TRP A N 1
ATOM 890 C CA . TRP A 1 112 ? -4.937 11.417 3.512 1.00 92.19 112 TRP A CA 1
ATOM 891 C C . TRP A 1 112 ? -3.548 11.060 2.977 1.00 92.19 112 TRP A C 1
ATOM 893 O O . TRP A 1 112 ? -2.888 10.146 3.478 1.00 92.19 112 TRP A O 1
ATOM 903 N N . LYS A 1 113 ? -3.152 11.742 1.897 1.00 94.25 113 LYS A N 1
ATOM 904 C CA . LYS A 1 113 ? -1.903 11.513 1.157 1.00 94.25 113 LYS A CA 1
ATOM 905 C C . LYS A 1 113 ? -1.637 10.048 0.752 1.00 94.25 113 LYS A C 1
ATOM 907 O O . LYS A 1 113 ? -0.498 9.674 0.486 1.00 94.25 113 LYS A O 1
ATOM 912 N N . GLY A 1 114 ? -2.675 9.214 0.662 1.00 93.31 114 GLY A N 1
ATOM 913 C CA . GLY A 1 114 ? -2.547 7.805 0.284 1.00 93.31 114 GLY A CA 1
ATOM 914 C C . GLY A 1 114 ? -1.925 6.900 1.350 1.00 93.31 114 GLY A C 1
ATOM 915 O O . GLY A 1 114 ? -1.416 5.837 0.999 1.00 93.31 114 GLY A O 1
ATOM 916 N N . ALA A 1 115 ? -1.945 7.299 2.626 1.00 90.50 115 ALA A N 1
ATOM 917 C CA . ALA A 1 115 ? -1.420 6.481 3.718 1.00 90.50 115 ALA A CA 1
ATOM 918 C C . ALA A 1 115 ? -2.137 5.119 3.818 1.00 90.50 115 ALA A C 1
ATOM 920 O O . ALA A 1 115 ? -3.370 5.044 3.779 1.00 90.50 115 ALA A O 1
ATOM 921 N N . ILE A 1 116 ? -1.357 4.045 3.966 1.00 87.56 116 ILE A N 1
ATOM 922 C CA . ILE A 1 116 ? -1.864 2.661 4.032 1.00 87.56 116 ILE A CA 1
ATOM 923 C C . ILE A 1 116 ? -2.040 2.133 5.464 1.00 87.56 116 ILE A C 1
ATOM 925 O O . ILE A 1 116 ? -2.810 1.201 5.664 1.00 87.56 116 ILE A O 1
ATOM 929 N N . GLU A 1 117 ? -1.360 2.736 6.444 1.00 86.62 117 GLU A N 1
ATOM 930 C CA . GLU A 1 117 ? -1.368 2.308 7.854 1.00 86.62 117 GLU A CA 1
ATOM 931 C C . GLU A 1 117 ? -1.569 3.496 8.818 1.00 86.62 117 GLU A C 1
ATOM 933 O O . GLU A 1 117 ? -1.080 3.505 9.942 1.00 86.62 117 GLU A O 1
ATOM 938 N N . GLY A 1 118 ? -2.314 4.521 8.390 1.00 84.94 118 GLY A N 1
ATOM 939 C CA . GLY A 1 118 ? -2.611 5.689 9.223 1.00 84.94 118 GLY A CA 1
ATOM 940 C C . GLY A 1 118 ? -1.350 6.447 9.656 1.00 84.94 118 GLY A C 1
ATOM 941 O O . GLY A 1 118 ? -0.543 6.852 8.816 1.00 84.94 118 GLY A O 1
ATOM 942 N N . TRP A 1 119 ? -1.203 6.672 10.963 1.00 82.12 119 TRP A N 1
ATOM 943 C CA . TRP A 1 119 ? -0.080 7.416 11.534 1.00 82.12 119 TRP A CA 1
ATOM 944 C C . TRP A 1 119 ? 1.162 6.546 11.696 1.00 82.12 119 TRP A C 1
ATOM 946 O O . TRP A 1 119 ? 1.110 5.466 12.286 1.00 82.12 119 TRP A O 1
ATOM 956 N N . LEU A 1 120 ? 2.307 7.067 11.250 1.00 82.12 120 LEU A N 1
ATOM 957 C CA . LEU A 1 120 ? 3.593 6.444 11.527 1.00 82.12 120 LEU A CA 1
ATOM 958 C C . LEU A 1 120 ? 3.866 6.475 13.035 1.00 82.12 120 LEU A C 1
ATOM 960 O O . LEU A 1 120 ? 3.826 7.538 13.659 1.00 82.12 120 LEU A O 1
ATOM 964 N N . VAL A 1 121 ? 4.173 5.312 13.606 1.00 79.00 121 VAL A N 1
ATOM 965 C CA . VAL A 1 121 ? 4.583 5.195 15.006 1.00 79.00 121 VAL A CA 1
ATOM 966 C C . VAL A 1 121 ? 6.058 5.577 15.115 1.00 79.00 121 VAL A C 1
ATOM 968 O O . VAL A 1 121 ? 6.936 4.869 14.626 1.00 79.00 121 VAL A O 1
ATOM 971 N N . THR A 1 122 ? 6.322 6.713 15.748 1.00 82.25 122 THR A N 1
ATOM 972 C CA . THR A 1 122 ? 7.648 7.251 16.066 1.00 82.25 122 THR A CA 1
ATOM 973 C C . THR A 1 122 ? 7.741 7.470 17.578 1.00 82.25 122 THR A C 1
ATOM 975 O O . THR A 1 122 ? 6.707 7.467 18.249 1.00 82.25 122 THR A O 1
ATOM 978 N N . PRO A 1 123 ? 8.938 7.688 18.150 1.00 82.25 123 PRO A N 1
ATOM 979 C CA . PRO A 1 123 ? 9.062 8.050 19.564 1.00 82.25 123 PRO A CA 1
ATOM 980 C C . PRO A 1 123 ? 8.207 9.263 19.963 1.00 82.25 123 PRO A C 1
ATOM 982 O O . PRO A 1 123 ? 7.686 9.299 21.073 1.00 82.25 123 PRO A O 1
ATOM 985 N N . ASP A 1 124 ? 7.993 10.204 19.041 1.00 77.19 124 ASP A N 1
ATOM 986 C CA . ASP A 1 124 ? 7.172 11.394 19.283 1.00 77.19 124 ASP A CA 1
ATOM 987 C C . ASP A 1 124 ? 5.665 11.094 19.221 1.00 77.19 124 ASP A C 1
ATOM 989 O O . ASP A 1 124 ? 4.877 11.688 19.954 1.00 77.19 124 ASP A O 1
ATOM 993 N N . THR A 1 125 ? 5.235 10.160 18.362 1.00 75.00 125 THR A N 1
ATOM 994 C CA . THR A 1 125 ? 3.808 9.840 18.171 1.00 75.00 125 THR A CA 1
ATOM 995 C C . THR A 1 125 ? 3.328 8.669 19.024 1.00 75.00 125 THR A C 1
ATOM 997 O O . THR A 1 125 ? 2.121 8.510 19.215 1.00 75.00 125 THR A O 1
ATOM 1000 N N . ILE A 1 126 ? 4.236 7.861 19.585 1.00 76.12 126 ILE A N 1
ATOM 1001 C CA . ILE A 1 126 ? 3.888 6.651 20.343 1.00 76.12 126 ILE A CA 1
ATOM 1002 C C . ILE A 1 126 ? 3.065 6.965 21.594 1.00 76.12 126 ILE A C 1
ATOM 1004 O O . ILE A 1 126 ? 2.153 6.209 21.915 1.00 76.12 126 ILE A O 1
ATOM 1008 N N . GLY A 1 127 ? 3.321 8.100 22.255 1.00 71.69 127 GLY A N 1
ATOM 1009 C CA . GLY A 1 127 ? 2.542 8.548 23.412 1.00 71.69 127 GLY A CA 1
ATOM 1010 C C . GLY A 1 127 ? 1.075 8.791 23.053 1.00 71.69 127 GLY A C 1
ATOM 1011 O O . GLY A 1 127 ? 0.183 8.252 23.703 1.00 71.69 127 GLY A O 1
ATOM 1012 N N . MET A 1 128 ? 0.817 9.505 21.952 1.00 66.94 128 MET A N 1
ATOM 1013 C CA . MET A 1 128 ? -0.542 9.716 21.429 1.00 66.94 128 MET A CA 1
ATOM 1014 C C . MET A 1 128 ? -1.191 8.410 20.953 1.00 66.94 128 MET A C 1
ATOM 1016 O O . MET A 1 128 ? -2.399 8.217 21.078 1.00 66.94 128 MET A O 1
ATOM 1020 N N . ALA A 1 129 ? -0.385 7.510 20.393 1.00 66.25 129 ALA A N 1
ATOM 1021 C CA . ALA A 1 129 ? -0.844 6.247 19.839 1.00 66.25 129 ALA A CA 1
ATOM 1022 C C . ALA A 1 129 ? -1.226 5.229 20.939 1.00 66.25 129 ALA A C 1
ATOM 1024 O O . ALA A 1 129 ? -2.168 4.459 20.752 1.00 66.25 129 ALA A O 1
ATOM 1025 N N . MET A 1 130 ? -0.520 5.230 22.077 1.00 65.81 130 MET A N 1
ATOM 1026 C CA . MET A 1 130 ? -0.590 4.174 23.100 1.00 65.81 130 MET A CA 1
ATOM 1027 C C . MET A 1 130 ? -1.207 4.598 24.443 1.00 65.81 130 MET A C 1
ATOM 1029 O O . MET A 1 130 ? -1.746 3.727 25.119 1.00 65.81 130 MET A O 1
ATOM 1033 N N . ALA A 1 131 ? -1.120 5.870 24.860 1.00 61.72 131 ALA A N 1
ATOM 1034 C CA . ALA A 1 131 ? -1.545 6.285 26.205 1.00 61.72 131 ALA A CA 1
ATOM 1035 C C . ALA A 1 131 ? -3.068 6.478 26.305 1.00 61.72 131 ALA A C 1
ATOM 1037 O O . ALA A 1 131 ? -3.771 5.611 26.817 1.00 61.72 131 ALA A O 1
ATOM 1038 N N . ASP A 1 132 ? -3.590 7.575 25.756 1.00 53.41 132 ASP A N 1
ATOM 1039 C CA . ASP A 1 132 ? -5.027 7.896 25.813 1.00 53.41 132 ASP A CA 1
ATOM 1040 C C . ASP A 1 132 ? -5.788 7.442 24.555 1.00 53.41 132 ASP A C 1
ATOM 1042 O O . ASP A 1 132 ? -7.016 7.536 24.463 1.00 53.41 132 ASP A O 1
ATOM 1046 N N . GLY A 1 133 ? -5.045 6.924 23.571 1.00 61.03 133 GLY A N 1
ATOM 1047 C CA . GLY A 1 133 ? -5.523 6.731 22.213 1.00 61.03 133 GLY A CA 1
ATOM 1048 C C . GLY A 1 133 ? -5.908 8.056 21.550 1.00 61.03 133 GLY A C 1
ATOM 1049 O O . GLY A 1 133 ? -5.958 9.127 22.151 1.00 61.03 133 GLY A O 1
ATOM 1050 N N . MET A 1 134 ? -6.218 7.991 20.262 1.00 75.94 134 MET A N 1
ATOM 1051 C CA . MET A 1 134 ? -6.810 9.134 19.578 1.00 75.94 134 MET A CA 1
ATOM 1052 C C . MET A 1 134 ? -8.300 9.198 19.909 1.00 75.94 134 MET A C 1
ATOM 1054 O O . MET A 1 134 ? -9.008 8.185 19.827 1.00 75.94 134 MET A O 1
ATOM 1058 N N . GLY A 1 135 ? -8.767 10.388 20.298 1.00 81.62 135 GLY A N 1
ATOM 1059 C CA . GLY A 1 135 ? -10.163 10.631 20.645 1.00 81.62 135 GLY A CA 1
ATOM 1060 C C . GLY A 1 135 ? -11.100 10.145 19.540 1.00 81.62 135 GLY A C 1
ATOM 1061 O O . GLY A 1 135 ? -10.902 10.445 18.368 1.00 81.62 135 GLY A O 1
ATOM 1062 N N . LYS A 1 136 ? -12.121 9.371 19.918 1.00 88.94 136 LYS A N 1
ATOM 1063 C CA . LYS A 1 136 ? -13.119 8.802 18.990 1.00 88.94 136 LYS A CA 1
ATOM 1064 C C . LYS A 1 136 ? -14.360 9.669 18.842 1.00 88.94 136 LYS A C 1
ATOM 1066 O O . LYS A 1 136 ? -15.301 9.268 18.175 1.00 88.94 136 LYS A O 1
ATOM 1071 N N . THR A 1 137 ? -14.376 10.833 19.470 1.00 91.19 137 THR A N 1
ATOM 1072 C CA . THR A 1 137 ? -15.454 11.818 19.415 1.00 91.19 137 THR A CA 1
ATOM 1073 C C . THR A 1 137 ? -14.863 13.170 19.039 1.00 91.19 137 THR A C 1
ATOM 1075 O O . THR A 1 137 ? -13.652 13.375 19.137 1.00 91.19 137 THR A O 1
ATOM 1078 N N . LEU A 1 138 ? -15.713 14.095 18.599 1.00 90.31 138 LEU A N 1
ATOM 1079 C CA . LEU A 1 138 ? -15.299 15.450 18.252 1.00 90.31 138 LEU A CA 1
ATOM 1080 C C . LEU A 1 138 ? -16.018 16.452 19.167 1.00 90.31 138 LEU A C 1
ATOM 1082 O O . LEU A 1 138 ? -17.252 16.416 19.232 1.00 90.31 138 LEU A O 1
ATOM 1086 N N . PRO A 1 139 ? -15.296 17.339 19.881 1.00 90.00 139 PRO A N 1
ATOM 1087 C CA . PRO A 1 139 ? -15.924 18.365 20.707 1.00 90.00 139 PRO A CA 1
ATOM 1088 C C . PRO A 1 139 ? -16.939 19.193 19.911 1.00 90.00 139 PRO A C 1
ATOM 1090 O O . PRO A 1 139 ? -16.671 19.614 18.790 1.00 90.00 139 PRO A O 1
ATOM 1093 N N . GLY A 1 140 ? -18.121 19.410 20.491 1.00 94.06 140 GLY A N 1
ATOM 1094 C CA . GLY A 1 140 ? -19.221 20.132 19.843 1.00 94.06 140 GLY A CA 1
ATOM 1095 C C . GLY A 1 140 ? -20.148 19.269 18.978 1.00 94.06 140 GLY A C 1
ATOM 1096 O O . GLY A 1 140 ? -21.238 19.730 18.644 1.00 94.06 140 GLY A O 1
ATOM 1097 N N . LEU A 1 141 ? -19.795 18.012 18.679 1.00 95.00 141 LEU A N 1
ATOM 1098 C CA . LEU A 1 141 ? -20.662 17.085 17.947 1.00 95.00 141 LEU A CA 1
ATOM 1099 C C . LEU A 1 141 ? -21.232 16.002 18.869 1.00 95.00 141 LEU A C 1
ATOM 1101 O O . LEU A 1 141 ? -20.524 15.117 19.348 1.00 95.00 141 LEU A O 1
ATOM 1105 N N . LYS A 1 142 ? -22.546 16.060 19.099 1.00 93.25 142 LYS A N 1
ATOM 1106 C CA . LYS A 1 142 ? -23.283 15.008 19.812 1.00 93.25 142 LYS A CA 1
ATOM 1107 C C . LYS A 1 142 ? -23.551 13.829 18.878 1.00 93.25 142 LYS A C 1
ATOM 1109 O O . LYS A 1 142 ? -23.818 14.035 17.698 1.00 93.25 142 LYS A O 1
ATOM 1114 N N . ASN A 1 143 ? -23.525 12.611 19.424 1.00 92.44 143 ASN A N 1
ATOM 1115 C CA . ASN A 1 143 ? -23.800 11.363 18.699 1.00 92.44 143 ASN A CA 1
ATOM 1116 C C . ASN A 1 143 ? -22.909 11.158 17.457 1.00 92.44 143 ASN A C 1
ATOM 1118 O O . ASN A 1 143 ? -23.334 10.567 16.467 1.00 92.44 143 ASN A O 1
ATOM 1122 N N . PHE A 1 144 ? -21.674 11.664 17.511 1.00 94.81 144 PHE A N 1
ATOM 1123 C CA . PHE A 1 144 ? -20.677 11.530 16.456 1.00 94.81 144 PHE A CA 1
ATOM 1124 C C . PHE A 1 144 ? -19.488 10.714 16.959 1.00 94.81 144 PHE A C 1
ATOM 1126 O O . PHE A 1 144 ? -18.904 11.038 17.998 1.00 94.81 144 PHE A O 1
ATOM 1133 N N . TYR A 1 145 ? -19.112 9.689 16.193 1.00 94.50 145 TYR A N 1
ATOM 1134 C CA . TYR A 1 145 ? -18.007 8.798 16.527 1.00 94.50 145 TYR A CA 1
ATOM 1135 C C . TYR A 1 145 ? -17.136 8.536 15.305 1.00 94.50 145 TYR A C 1
ATOM 1137 O O . TYR A 1 145 ? -17.630 8.391 14.188 1.00 94.50 145 TYR A O 1
ATOM 1145 N N . MET A 1 146 ? -15.835 8.434 15.535 1.00 93.44 146 MET A N 1
ATOM 1146 C CA . MET A 1 146 ? -14.839 8.092 14.529 1.00 93.44 146 MET A CA 1
ATOM 1147 C C . MET A 1 146 ? -14.343 6.672 14.778 1.00 93.44 146 MET A C 1
ATOM 1149 O O . MET A 1 146 ? -14.021 6.313 15.911 1.00 93.44 146 MET A O 1
ATOM 1153 N N . ALA A 1 147 ? -14.255 5.883 13.710 1.00 92.62 147 ALA A N 1
ATOM 1154 C CA . ALA A 1 147 ? -13.680 4.545 13.716 1.00 92.62 147 ALA A CA 1
ATOM 1155 C C . ALA A 1 147 ? -12.734 4.376 12.523 1.00 92.62 147 ALA A C 1
ATOM 1157 O O . ALA A 1 147 ? -12.962 4.938 11.451 1.00 92.62 147 ALA A O 1
ATOM 1158 N N . GLY A 1 148 ? -11.688 3.575 12.705 1.00 89.38 148 GLY A N 1
ATOM 1159 C CA . GLY A 1 148 ? -10.740 3.207 11.657 1.00 89.38 148 GLY A CA 1
ATOM 1160 C C . GLY A 1 148 ? -9.290 3.519 12.016 1.00 89.38 148 GLY A C 1
ATOM 1161 O O . GLY A 1 148 ? -8.963 3.887 13.142 1.00 89.38 148 GLY A O 1
ATOM 1162 N N . GLN A 1 149 ? -8.408 3.372 11.027 1.00 86.44 149 GLN A N 1
ATOM 1163 C CA . GLN A 1 149 ? -6.955 3.461 11.216 1.00 86.44 149 GLN A CA 1
ATOM 1164 C C . GLN A 1 149 ? -6.444 4.821 11.716 1.00 86.44 149 GLN A C 1
ATOM 1166 O O . GLN A 1 149 ? -5.355 4.895 12.267 1.00 86.44 149 GLN A O 1
ATOM 1171 N N . TRP A 1 150 ? -7.213 5.898 11.537 1.00 87.12 150 TRP A N 1
ATOM 1172 C CA . TRP A 1 150 ? -6.828 7.244 11.978 1.00 87.12 150 TRP A CA 1
ATOM 1173 C C . TRP A 1 150 ? -7.120 7.513 13.451 1.00 87.12 150 TRP A C 1
ATOM 1175 O O . TRP A 1 150 ? -6.729 8.561 13.950 1.00 87.12 150 TRP A O 1
ATOM 1185 N N . VAL A 1 151 ? -7.804 6.593 14.137 1.00 86.75 151 VAL A N 1
ATOM 1186 C CA . VAL A 1 151 ? -8.142 6.697 15.565 1.00 86.75 151 VAL A CA 1
ATOM 1187 C C . VAL A 1 151 ? -7.683 5.475 16.373 1.00 86.75 151 VAL A C 1
ATOM 1189 O O . VAL A 1 151 ? -8.141 5.249 17.495 1.00 86.75 151 VAL A O 1
ATOM 1192 N N . GLU A 1 152 ? -6.764 4.689 15.809 1.00 83.50 152 GLU A N 1
ATOM 1193 C CA . GLU A 1 152 ? -6.046 3.601 16.477 1.00 83.50 152 GLU A CA 1
ATOM 1194 C C . GLU A 1 152 ? -4.549 3.634 16.121 1.00 83.50 152 GLU A C 1
ATOM 1196 O O . GLU A 1 152 ? -4.192 4.071 15.025 1.00 83.50 152 GLU A O 1
ATOM 1201 N N . PRO A 1 153 ? -3.664 3.159 17.013 1.00 76.06 153 PRO A N 1
ATOM 1202 C CA . PRO A 1 153 ? -2.243 3.004 16.712 1.00 76.06 153 PRO A CA 1
ATOM 1203 C C . PRO A 1 153 ? -1.986 1.960 15.615 1.00 76.06 153 PRO A C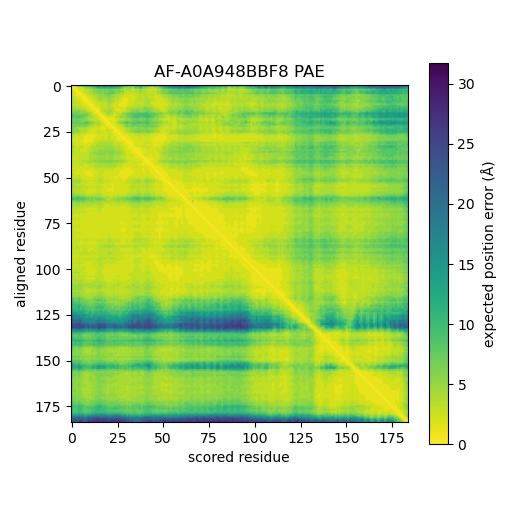 1
ATOM 1205 O O . PRO A 1 153 ? -2.633 0.913 15.575 1.00 76.06 153 PRO A O 1
ATOM 1208 N N . GLY A 1 154 ? -0.984 2.216 14.768 1.00 73.19 154 GLY A N 1
ATOM 1209 C CA . GLY A 1 154 ? -0.390 1.224 13.859 1.00 73.19 154 GLY A CA 1
ATOM 1210 C C . GLY A 1 154 ? -1.178 0.890 12.586 1.00 73.19 154 GLY A C 1
ATOM 1211 O O . GLY A 1 154 ? -0.628 0.235 11.711 1.00 73.19 154 GLY A O 1
ATOM 1212 N N . GLY A 1 155 ? -2.429 1.346 12.460 1.00 79.62 155 GLY A N 1
ATOM 1213 C CA . GLY A 1 155 ? -3.243 1.194 11.250 1.00 79.62 155 GLY A CA 1
ATOM 1214 C C . GLY A 1 155 ? -3.470 -0.247 10.769 1.00 79.62 155 GLY A C 1
ATOM 1215 O O . GLY A 1 155 ? -3.224 -1.221 11.471 1.00 79.62 155 GLY A O 1
ATOM 1216 N N . GLY A 1 156 ? -4.009 -0.399 9.558 1.00 83.19 156 GLY A N 1
ATOM 1217 C CA . GLY A 1 156 ? -4.305 -1.716 8.986 1.00 83.19 156 GLY A CA 1
ATOM 1218 C C . GLY A 1 156 ? -5.595 -2.374 9.502 1.00 83.19 156 GLY A C 1
ATOM 1219 O O . GLY A 1 156 ? -6.388 -1.787 10.243 1.00 83.19 156 GLY A O 1
ATOM 1220 N N . ILE A 1 157 ? -5.829 -3.612 9.053 1.00 88.50 157 ILE A N 1
ATOM 1221 C CA . ILE A 1 157 ? -7.106 -4.324 9.244 1.00 88.50 157 ILE A CA 1
ATOM 1222 C C . ILE A 1 157 ? -7.410 -4.602 10.727 1.00 88.50 157 ILE A C 1
ATOM 1224 O O . ILE A 1 157 ? -8.518 -4.269 11.158 1.00 88.50 157 ILE A O 1
ATOM 1228 N N . PRO A 1 158 ? -6.487 -5.169 11.538 1.00 88.19 158 PRO A N 1
ATOM 1229 C CA . PRO A 1 158 ? -6.818 -5.491 12.925 1.00 88.19 158 PRO A CA 1
ATOM 1230 C C . PRO A 1 158 ? -7.144 -4.244 13.768 1.00 88.19 158 PRO A C 1
ATOM 1232 O O . PRO A 1 158 ? -8.201 -4.241 14.405 1.00 88.19 158 PRO A O 1
ATOM 1235 N N . PRO A 1 159 ? -6.354 -3.149 13.731 1.00 85.88 159 PRO A N 1
ATOM 1236 C CA . PRO A 1 159 ? -6.722 -1.910 14.416 1.00 85.88 159 PRO A CA 1
ATOM 1237 C C . PRO A 1 159 ? -8.040 -1.311 13.923 1.00 85.88 159 PRO A C 1
ATOM 1239 O O . PRO A 1 159 ? -8.850 -0.896 14.745 1.00 85.88 159 PRO A O 1
ATOM 1242 N N . ALA A 1 160 ? -8.334 -1.332 12.618 1.00 89.12 160 ALA A N 1
ATOM 1243 C CA . ALA A 1 160 ? -9.621 -0.846 12.112 1.00 89.12 160 ALA A CA 1
ATOM 1244 C C . ALA A 1 160 ? -10.820 -1.619 12.700 1.00 89.12 160 ALA A C 1
ATOM 1246 O O . ALA A 1 160 ? -11.798 -1.003 13.131 1.00 89.12 160 ALA A O 1
ATOM 1247 N N . ALA A 1 161 ? -10.728 -2.950 12.787 1.00 91.12 161 ALA A N 1
ATOM 1248 C CA . ALA A 1 161 ? -11.768 -3.784 13.393 1.00 91.12 161 ALA A CA 1
ATOM 1249 C C . ALA A 1 161 ? -11.921 -3.515 14.901 1.00 91.12 161 ALA A C 1
ATOM 1251 O O . ALA A 1 161 ? -13.039 -3.354 15.401 1.00 91.12 161 ALA A O 1
ATOM 1252 N N . ILE A 1 162 ? -10.799 -3.404 15.620 1.00 89.06 162 ILE A N 1
ATOM 1253 C CA . ILE A 1 162 ? -10.778 -3.048 17.046 1.00 89.06 162 ILE A CA 1
ATOM 1254 C C . ILE A 1 162 ? -11.426 -1.677 17.269 1.00 89.06 162 ILE A C 1
ATOM 1256 O O . ILE A 1 162 ? -12.220 -1.519 18.196 1.00 89.06 162 ILE A O 1
ATOM 1260 N N . SER A 1 163 ? -11.136 -0.706 16.403 1.00 91.00 163 SER A N 1
ATOM 1261 C CA . SER A 1 163 ? -11.713 0.637 16.455 1.00 91.00 163 SER A CA 1
ATOM 1262 C C . SER A 1 163 ? -13.239 0.609 16.397 1.00 91.00 163 SER A C 1
ATOM 1264 O O . SER A 1 163 ? -13.906 1.203 17.245 1.00 91.00 163 SER A O 1
ATOM 1266 N N . GLY A 1 164 ? -13.796 -0.135 15.434 1.00 92.94 164 GLY A N 1
ATOM 1267 C CA . GLY A 1 164 ? -15.243 -0.292 15.284 1.00 92.94 164 GLY A CA 1
ATOM 1268 C C . GLY A 1 164 ? -15.882 -0.920 16.521 1.00 92.94 164 GLY A C 1
ATOM 1269 O O . GLY A 1 164 ? -16.868 -0.396 17.038 1.00 92.94 164 GLY A O 1
ATOM 1270 N N . LYS A 1 165 ? -15.273 -1.984 17.060 1.00 93.06 165 LYS A N 1
ATOM 1271 C CA . LYS A 1 165 ? -15.729 -2.609 18.311 1.00 93.06 165 LYS A CA 1
ATOM 1272 C C . LYS A 1 165 ? -15.753 -1.604 19.468 1.00 93.06 165 LYS A C 1
ATOM 1274 O O . LYS A 1 165 ? -16.782 -1.479 20.127 1.00 93.06 165 LYS A O 1
ATOM 1279 N N . LYS A 1 166 ? -14.661 -0.862 19.679 1.00 91.69 166 LYS A N 1
ATOM 1280 C CA . LYS A 1 166 ? -14.556 0.143 20.751 1.00 91.69 166 LYS A CA 1
ATOM 1281 C C . LYS A 1 166 ? -15.634 1.222 20.631 1.00 91.69 166 LYS A C 1
ATOM 1283 O O . LYS A 1 166 ? -16.219 1.609 21.637 1.00 91.69 166 LYS A O 1
ATOM 1288 N N . VAL A 1 167 ? -15.934 1.693 19.416 1.00 94.50 167 VAL A N 1
ATOM 1289 C CA . VAL A 1 167 ? -17.007 2.678 19.193 1.00 94.50 167 VAL A CA 1
ATOM 1290 C C . VAL A 1 167 ? -18.375 2.116 19.580 1.00 94.50 167 VAL A C 1
ATOM 1292 O O . VAL A 1 167 ? -19.135 2.799 20.263 1.00 94.50 167 VAL A O 1
ATOM 1295 N N . ILE A 1 168 ? -18.687 0.869 19.218 1.00 95.50 168 ILE A N 1
ATOM 1296 C CA . ILE A 1 168 ? -19.955 0.245 19.625 1.00 95.50 168 ILE A CA 1
ATOM 1297 C C . ILE A 1 168 ? -20.024 0.067 21.147 1.00 95.50 168 ILE A C 1
ATOM 1299 O O . ILE A 1 168 ? -21.058 0.362 21.742 1.00 95.50 168 ILE A O 1
ATOM 1303 N N . GLU A 1 169 ? -18.935 -0.341 21.799 1.00 94.12 169 GLU A N 1
ATOM 1304 C CA . GLU A 1 169 ? -18.867 -0.421 23.266 1.00 94.12 169 GLU A CA 1
ATOM 1305 C C . GLU A 1 169 ? -19.123 0.947 23.927 1.00 94.12 169 GLU A C 1
ATOM 1307 O O . GLU A 1 169 ? -19.870 1.030 24.906 1.00 94.12 169 GLU A O 1
ATOM 1312 N N . MET A 1 170 ? -18.572 2.033 23.366 1.00 92.94 170 MET A N 1
ATOM 1313 C CA . MET A 1 170 ? -18.829 3.404 23.826 1.00 92.94 170 MET A CA 1
ATOM 1314 C C . MET A 1 170 ? -20.303 3.797 23.680 1.00 92.94 170 MET A C 1
ATOM 1316 O O . MET A 1 170 ? -20.873 4.348 24.622 1.00 92.94 170 MET A O 1
ATOM 1320 N N . ILE A 1 171 ? -20.921 3.499 22.535 1.00 95.25 171 ILE A N 1
ATOM 1321 C CA . ILE A 1 171 ? -22.340 3.789 22.275 1.00 95.25 171 ILE A CA 1
ATOM 1322 C C . ILE A 1 171 ? -23.227 3.001 23.242 1.00 95.25 171 ILE A C 1
ATOM 1324 O O . ILE A 1 171 ? -24.077 3.585 23.906 1.00 95.25 171 ILE A O 1
ATOM 1328 N N . CYS A 1 172 ? -22.993 1.695 23.400 1.00 95.94 172 CYS A N 1
ATOM 1329 C CA . CYS A 1 172 ? -23.728 0.858 24.350 1.00 95.94 172 CYS A CA 1
ATOM 1330 C C . CYS A 1 172 ? -23.665 1.425 25.775 1.00 95.94 172 CYS A C 1
ATOM 1332 O O . CYS A 1 172 ? -24.697 1.537 26.437 1.00 95.94 172 CYS A O 1
ATOM 1334 N N . LYS A 1 173 ? -22.475 1.842 26.225 1.00 94.19 173 LYS A N 1
ATOM 1335 C CA . LYS A 1 173 ? -22.288 2.459 27.544 1.00 94.19 173 LYS A CA 1
ATOM 1336 C C . LYS A 1 173 ? -23.088 3.756 27.697 1.00 94.19 173 LYS A C 1
ATOM 1338 O O . LYS A 1 173 ? -23.677 3.966 28.752 1.00 94.19 173 LYS A O 1
ATOM 1343 N N . GLN A 1 174 ? -23.112 4.611 26.674 1.00 93.38 174 GLN A N 1
ATOM 1344 C CA . GLN A 1 174 ? -23.877 5.866 26.694 1.00 93.38 174 GLN A CA 1
ATOM 1345 C C . GLN A 1 174 ? -25.392 5.629 26.693 1.00 93.38 174 GLN A C 1
ATOM 1347 O O . GLN A 1 174 ? -26.120 6.337 27.382 1.00 93.38 174 GLN A O 1
ATOM 1352 N N . ASP A 1 175 ? -25.845 4.588 25.999 1.00 95.50 175 ASP A N 1
ATOM 1353 C CA . ASP A 1 175 ? -27.244 4.158 25.946 1.00 95.50 175 ASP A CA 1
ATOM 1354 C C . ASP A 1 175 ? -27.704 3.380 27.196 1.00 95.50 175 ASP A C 1
ATOM 1356 O O . ASP A 1 175 ? -28.868 2.982 27.278 1.00 95.50 175 ASP A O 1
ATOM 1360 N N . GLY A 1 176 ? -26.805 3.076 28.139 1.00 96.12 176 GLY A N 1
ATOM 1361 C CA . GLY A 1 176 ? -27.105 2.203 29.280 1.00 96.12 176 GLY A CA 1
ATOM 1362 C C . GLY A 1 176 ? -27.401 0.748 28.888 1.00 96.12 176 GLY A C 1
ATOM 1363 O O . GLY A 1 176 ? -28.068 0.028 29.631 1.00 96.12 176 GLY A O 1
ATOM 1364 N N . LYS A 1 177 ? -26.927 0.296 27.721 1.00 96.81 177 LYS A N 1
ATOM 1365 C CA . LYS A 1 177 ? -27.123 -1.066 27.202 1.00 96.81 177 LYS A CA 1
ATOM 1366 C C . LYS A 1 177 ? -25.850 -1.903 27.377 1.00 96.81 177 LYS A C 1
ATOM 1368 O O . LYS A 1 177 ? -24.751 -1.401 27.152 1.00 96.81 177 LYS A O 1
ATOM 1373 N N . PRO A 1 178 ? -25.955 -3.202 27.708 1.00 94.12 178 PRO A N 1
ATOM 1374 C CA . PRO A 1 178 ? -24.797 -4.086 27.690 1.00 94.12 178 PRO A CA 1
ATOM 1375 C C . PRO A 1 178 ? -24.344 -4.346 26.248 1.00 94.12 178 PRO A C 1
ATOM 1377 O O . PRO A 1 178 ? -25.162 -4.656 25.378 1.00 94.12 178 PRO A O 1
ATOM 1380 N N . PHE A 1 179 ? -23.035 -4.283 26.003 1.00 95.06 179 PHE A N 1
ATOM 1381 C CA . PHE A 1 179 ? -22.457 -4.750 24.746 1.00 95.06 179 PHE A CA 1
ATOM 1382 C C . PHE A 1 179 ? -22.577 -6.279 24.644 1.00 95.06 179 PHE A C 1
ATOM 1384 O O . PHE A 1 179 ? -22.239 -6.999 25.585 1.00 95.06 179 PHE A O 1
ATOM 1391 N N . LYS A 1 180 ? -23.049 -6.785 23.500 1.00 92.50 180 LYS A N 1
ATOM 1392 C CA . LYS A 1 180 ? -23.156 -8.222 23.212 1.00 92.50 180 LYS A CA 1
ATOM 1393 C C . LYS A 1 180 ? -22.475 -8.525 21.883 1.00 92.50 180 LYS A C 1
ATOM 1395 O O . LYS A 1 180 ? -22.969 -8.123 20.835 1.00 92.50 180 LYS A O 1
ATOM 1400 N N . ALA A 1 181 ? -21.369 -9.260 21.928 1.00 87.44 181 ALA A N 1
ATOM 1401 C CA . ALA A 1 181 ? -20.801 -9.874 20.735 1.00 87.44 181 ALA A CA 1
ATOM 1402 C C . ALA A 1 181 ? -21.528 -11.196 20.451 1.00 87.44 181 ALA A C 1
ATOM 1404 O O . ALA A 1 181 ? -21.802 -11.966 21.377 1.00 87.44 181 ALA A O 1
ATOM 1405 N N . LEU A 1 182 ? -21.838 -11.466 19.182 1.00 81.44 182 LEU A N 1
ATOM 1406 C CA . LEU A 1 182 ? -22.256 -12.803 18.767 1.00 81.44 182 LEU A CA 1
ATOM 1407 C C . LEU A 1 182 ? -21.092 -13.765 19.037 1.00 81.44 182 LEU A C 1
ATOM 1409 O O . LEU A 1 182 ? -19.945 -13.447 18.723 1.00 81.44 182 LEU A O 1
ATOM 1413 N N . LYS A 1 183 ? -21.377 -14.920 19.645 1.00 69.12 183 LYS A N 1
ATOM 1414 C CA . LYS A 1 183 ? -20.391 -15.999 19.719 1.00 69.12 183 LYS A CA 1
ATOM 1415 C C . LYS A 1 183 ? -20.223 -16.549 18.302 1.00 69.12 183 LYS A C 1
ATOM 1417 O O . LYS A 1 183 ? -21.195 -17.053 17.745 1.00 69.12 183 LYS A O 1
ATOM 1422 N N . SER A 1 184 ? -19.037 -16.363 17.731 1.00 55.94 184 SER A N 1
ATOM 1423 C CA . SER A 1 184 ? -18.578 -17.022 16.503 1.00 55.94 184 SER A CA 1
ATOM 1424 C C . SER A 1 184 ? -18.158 -18.454 16.783 1.00 55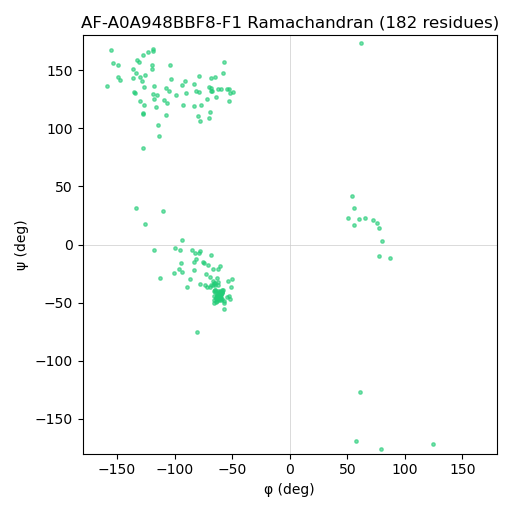.94 184 SER A C 1
ATOM 1426 O O . SER A 1 184 ? -17.497 -18.632 17.835 1.00 55.94 184 SER A O 1
#

Nearest PDB structures (foldseek):
  8yqt-assembly1_B  TM=4.463E-01  e=7.363E+00  African swine fever virus

Radius of gyration: 21.04 Å; Cα contacts (8 Å, |Δi|>4): 233; chains: 1; bounding box: 50×43×50 Å